Protein AF-A0A9E2Z7L1-F1 (afdb_monomer)

Nearest PDB structures (foldseek):
  2ngr-assembly1_A  TM=3.162E-01  e=4.960E+00  Homo sapiens

Foldseek 3Di:
DEAEPQDPVVLVVQLQDFPRDNLVVLVVSVCLVPPDPPDYHYDDDPVCVVPVDPPRDDPVCSSVVPDPDDQHFAPDADELLCLQPPWDPVLLVVLLVLKDKDWPDPLPFDFLDWPQDDPPDGCLQLVLQLLLLLAAPPDDLLVLLVPQPDPLSVVCNVVDDSDSSQSSLSSSCSVVVPCCSNPPDPDDTDPVSNVLSNVLCVVPDHNHFAAFAKFKFWFWFADPPDIHIYMYIYTFGGDDPLETEHEHQDPDDDSSQLSSRAVRCLRVVGAWYWYAHSRSRTIMIMGRPDSQVSVQSSSCTSSVNSGRGTDGDPDPPPDPDDPDVPPVVPDDDDDD

Sequence (336 aa):
SVVFDYDEAMWDIRSGFPDADTTVLRNIFLVAASRGKHEVVFVKSEHARKQPKSIGFIPVQRFTQLLADQRPVYEKPFLASDCFDFKYAENIQACVDLLDRRRLDDGAGEEIKIDRADGLIDLSPVVGHYQEAVFFDAYNPALEVLLNPKQIAKQLRSKLDDDPWRNSLLLTAVDTDQMRYAEQVTRRVSDEVRDELTQRLATQLPRDCAAQVQMSLSGVAVAAQGATPINFVGVADAVHDGQVFELKFVTELDHPMFLQLALYLVMGGHKNGVLWNTRTDERWAVQVPDPERFMHAVILCVTKQRYRAFQRAPHQEQPGRPRGIFSGLFSRSPQD

pLDDT: mean 85.37, std 16.79, range [27.94, 98.81]

Structure (mmCIF, N/CA/C/O backbone):
data_AF-A0A9E2Z7L1-F1
#
_entry.id   AF-A0A9E2Z7L1-F1
#
loop_
_atom_site.group_PDB
_atom_site.id
_atom_site.type_symbol
_atom_site.label_atom_id
_atom_site.label_alt_id
_atom_site.label_comp_id
_atom_site.label_asym_id
_atom_site.label_entity_id
_atom_site.label_seq_id
_atom_site.pdbx_PDB_ins_code
_atom_site.Cartn_x
_atom_site.Cartn_y
_atom_site.Cartn_z
_atom_site.occupancy
_atom_site.B_iso_or_equiv
_atom_site.auth_seq_id
_atom_site.auth_comp_id
_atom_site.auth_asym_id
_atom_site.auth_atom_id
_atom_site.pdbx_PDB_model_num
ATOM 1 N N . SER A 1 1 ? -0.433 -8.829 -34.377 1.00 76.88 1 SER A N 1
ATOM 2 C CA . SER A 1 1 ? -0.191 -8.386 -32.985 1.00 76.88 1 SER A CA 1
ATOM 3 C C . SER A 1 1 ? 0.116 -6.905 -32.981 1.00 76.88 1 SER A C 1
ATOM 5 O O . SER A 1 1 ? 0.737 -6.457 -33.935 1.00 76.88 1 SER A O 1
ATOM 7 N N . VAL A 1 2 ? -0.314 -6.152 -31.968 1.00 80.00 2 VAL A N 1
ATOM 8 C CA . VAL A 1 2 ? -0.024 -4.712 -31.855 1.00 80.00 2 VAL A CA 1
ATOM 9 C C . VAL A 1 2 ? 0.872 -4.498 -30.641 1.00 80.00 2 VAL A C 1
ATOM 11 O O . VAL A 1 2 ? 0.548 -4.981 -29.559 1.00 80.00 2 VAL A O 1
ATOM 14 N N . VAL A 1 3 ? 2.009 -3.832 -30.830 1.00 78.44 3 VAL A N 1
ATOM 15 C CA . VAL A 1 3 ? 2.998 -3.558 -29.781 1.00 78.44 3 VAL A CA 1
ATOM 16 C C . VAL A 1 3 ? 3.124 -2.048 -29.632 1.00 78.44 3 VAL A C 1
ATOM 18 O O . VAL A 1 3 ? 3.397 -1.346 -30.605 1.00 78.44 3 VAL A O 1
ATOM 21 N N . PHE A 1 4 ? 2.909 -1.559 -28.417 1.00 79.94 4 PHE A N 1
ATOM 22 C CA . PHE A 1 4 ? 3.062 -0.152 -28.053 1.00 79.94 4 PHE A CA 1
ATOM 23 C C . PHE A 1 4 ? 4.415 0.067 -27.372 1.00 79.94 4 PHE A C 1
ATOM 25 O O . PHE A 1 4 ? 4.984 -0.870 -26.812 1.00 79.94 4 PHE A O 1
ATOM 32 N N . ASP A 1 5 ? 4.921 1.300 -27.442 1.00 76.81 5 ASP A N 1
ATOM 33 C CA . ASP A 1 5 ? 6.118 1.770 -26.728 1.00 76.81 5 ASP A CA 1
ATOM 34 C C . ASP A 1 5 ? 7.384 0.914 -26.921 1.00 76.81 5 ASP A C 1
ATOM 36 O O . ASP A 1 5 ? 8.225 0.781 -26.031 1.00 76.81 5 ASP A O 1
ATOM 40 N N . TYR A 1 6 ? 7.535 0.325 -28.107 1.00 80.00 6 TYR A N 1
ATOM 41 C CA . TYR A 1 6 ? 8.730 -0.425 -28.484 1.00 80.00 6 TYR A CA 1
ATOM 42 C C . TYR A 1 6 ? 9.800 0.521 -29.049 1.00 80.00 6 TYR A C 1
ATOM 44 O O . TYR A 1 6 ? 9.938 0.677 -30.264 1.00 80.00 6 TYR A O 1
ATOM 52 N N . ASP A 1 7 ? 10.537 1.194 -28.166 1.00 78.19 7 ASP A N 1
ATOM 53 C CA . ASP A 1 7 ? 11.609 2.122 -28.534 1.00 78.19 7 ASP A CA 1
ATOM 54 C C . ASP A 1 7 ? 12.762 2.157 -27.511 1.00 78.19 7 ASP A C 1
ATOM 56 O O . ASP A 1 7 ? 12.683 1.578 -26.424 1.00 78.19 7 ASP A O 1
ATOM 60 N N . GLU A 1 8 ? 13.867 2.819 -27.882 1.00 78.94 8 GLU A N 1
ATOM 61 C CA . GLU A 1 8 ? 15.055 2.947 -27.024 1.00 78.94 8 GLU A CA 1
ATOM 62 C C . GLU A 1 8 ? 14.770 3.701 -25.720 1.00 78.94 8 GLU A C 1
ATOM 64 O O . GLU A 1 8 ? 15.345 3.359 -24.691 1.00 78.94 8 GLU A O 1
ATOM 69 N N . ALA A 1 9 ? 13.872 4.691 -25.733 1.00 78.75 9 ALA A N 1
ATOM 70 C CA . ALA A 1 9 ? 13.572 5.474 -24.539 1.00 78.75 9 ALA A CA 1
ATOM 71 C C . ALA A 1 9 ? 12.864 4.612 -23.487 1.00 78.75 9 ALA A C 1
ATOM 73 O O . ALA A 1 9 ? 13.234 4.640 -22.314 1.00 78.75 9 ALA A O 1
ATOM 74 N N . MET A 1 10 ? 11.892 3.795 -23.902 1.00 80.38 10 MET A N 1
ATOM 75 C CA . MET A 1 10 ? 11.215 2.851 -23.014 1.00 80.38 10 MET A CA 1
ATOM 76 C C . MET A 1 10 ? 12.180 1.782 -22.480 1.00 80.38 10 MET A C 1
ATOM 78 O O . MET A 1 10 ? 12.114 1.437 -21.298 1.00 80.38 10 MET A O 1
ATOM 82 N N . TRP A 1 11 ? 13.102 1.280 -23.313 1.00 82.81 11 TRP A N 1
ATOM 83 C CA . TRP A 1 11 ? 14.162 0.372 -22.860 1.00 82.81 11 TRP A CA 1
ATOM 84 C C . TRP A 1 11 ? 15.055 1.020 -21.796 1.00 82.81 11 TRP A C 1
ATOM 86 O O . TRP A 1 11 ? 15.257 0.437 -20.730 1.00 82.81 11 TRP A O 1
ATOM 96 N N . ASP A 1 12 ? 15.567 2.223 -22.055 1.00 81.38 12 ASP A N 1
ATOM 97 C CA . ASP A 1 12 ? 16.481 2.926 -21.151 1.00 81.38 12 ASP A CA 1
ATOM 98 C C . ASP A 1 12 ? 15.802 3.240 -19.808 1.00 81.38 12 ASP A C 1
ATOM 100 O O . ASP A 1 12 ? 16.376 2.986 -18.750 1.00 81.38 12 ASP A O 1
ATOM 104 N N . ILE A 1 13 ? 14.539 3.682 -19.831 1.00 81.12 13 ILE A N 1
ATOM 105 C CA . ILE A 1 13 ? 13.751 3.913 -18.612 1.00 81.12 13 ILE A CA 1
ATOM 106 C C . ILE A 1 13 ? 13.605 2.620 -17.804 1.00 81.12 13 ILE A C 1
ATOM 108 O O . ILE A 1 13 ? 13.860 2.615 -16.600 1.00 81.12 13 ILE A O 1
ATOM 112 N N . ARG A 1 14 ? 13.192 1.518 -18.447 1.00 81.31 14 ARG A N 1
ATOM 113 C CA . ARG A 1 14 ? 12.908 0.263 -17.736 1.00 81.31 14 ARG A CA 1
ATOM 114 C C . ARG A 1 14 ? 14.163 -0.441 -17.242 1.00 81.31 14 ARG A C 1
ATOM 116 O O . ARG A 1 14 ? 14.154 -0.982 -16.142 1.00 81.31 14 ARG A O 1
ATOM 123 N N . SER A 1 15 ? 15.222 -0.438 -18.044 1.00 81.81 15 SER A N 1
ATOM 124 C CA . SER A 1 15 ? 16.507 -1.049 -17.689 1.00 81.81 15 SER A CA 1
ATOM 125 C C . SER A 1 15 ? 17.243 -0.274 -16.595 1.00 81.81 15 SER A C 1
ATOM 127 O O . SER A 1 15 ? 18.044 -0.864 -15.878 1.00 81.81 15 SER A O 1
ATOM 129 N N . GLY A 1 16 ? 16.944 1.020 -16.437 1.00 79.06 16 GLY A N 1
ATOM 130 C CA . GLY A 1 16 ? 17.486 1.864 -15.375 1.00 79.06 16 GLY A CA 1
ATOM 131 C C . GLY A 1 16 ? 16.752 1.776 -14.033 1.00 79.06 16 GLY A C 1
ATOM 132 O O . GLY A 1 16 ? 17.207 2.393 -13.069 1.00 79.06 16 GLY A O 1
ATOM 133 N N . PHE A 1 17 ? 15.627 1.056 -13.930 1.00 80.31 17 PHE A N 1
ATOM 134 C CA . PHE A 1 17 ? 14.966 0.889 -12.636 1.00 80.31 17 PHE A CA 1
ATOM 135 C C . PHE A 1 17 ? 15.786 -0.016 -11.703 1.00 80.31 17 PHE A C 1
ATOM 137 O O . PHE A 1 17 ? 16.260 -1.070 -12.136 1.00 80.31 17 PHE A O 1
ATOM 144 N N . PRO A 1 18 ? 15.903 0.339 -10.408 1.00 77.50 18 PRO A N 1
ATOM 145 C CA . PRO A 1 18 ? 16.403 -0.585 -9.398 1.00 77.50 18 PRO A CA 1
ATOM 146 C C . PRO A 1 18 ? 15.634 -1.913 -9.456 1.00 77.50 18 PRO A C 1
ATOM 148 O O . PRO A 1 18 ? 14.422 -1.918 -9.661 1.00 77.50 18 PRO A O 1
ATOM 151 N N . ASP A 1 19 ? 16.338 -3.037 -9.304 1.00 80.31 19 ASP A N 1
ATOM 152 C CA . ASP A 1 19 ? 15.782 -4.402 -9.342 1.00 80.31 19 ASP A CA 1
ATOM 153 C C . ASP A 1 19 ? 15.167 -4.876 -10.671 1.00 80.31 19 ASP A C 1
ATOM 155 O O . ASP A 1 19 ? 14.538 -5.947 -10.713 1.00 80.31 19 ASP A O 1
ATOM 159 N N . ALA A 1 20 ? 15.358 -4.124 -11.760 1.00 81.31 20 ALA A N 1
ATOM 160 C CA . ALA A 1 20 ? 15.044 -4.596 -13.100 1.00 81.31 20 ALA A CA 1
ATOM 161 C C . ALA A 1 20 ? 16.057 -5.665 -13.534 1.00 81.31 20 ALA A C 1
ATOM 163 O O . ALA A 1 20 ? 17.250 -5.404 -13.677 1.00 81.31 20 ALA A O 1
ATOM 164 N N . ASP A 1 21 ? 15.574 -6.881 -13.788 1.00 82.12 21 ASP A N 1
ATOM 165 C CA . ASP A 1 21 ? 16.386 -7.909 -14.430 1.00 82.12 21 ASP A CA 1
ATOM 166 C C . ASP A 1 21 ? 16.448 -7.614 -15.935 1.00 82.12 21 ASP A C 1
ATOM 168 O O . ASP A 1 21 ? 15.473 -7.793 -16.672 1.00 82.12 21 ASP A O 1
ATOM 172 N N . THR A 1 22 ? 17.604 -7.141 -16.399 1.00 83.38 22 THR A N 1
ATOM 173 C CA . THR A 1 22 ? 17.825 -6.769 -17.802 1.00 83.38 22 THR A CA 1
ATOM 174 C C . THR A 1 22 ? 17.756 -7.967 -18.753 1.00 83.38 22 THR A C 1
ATOM 176 O O . THR A 1 22 ? 17.421 -7.796 -19.927 1.00 83.38 22 THR A O 1
ATOM 179 N N . THR A 1 23 ? 17.984 -9.188 -18.260 1.00 83.12 23 THR A N 1
ATOM 180 C CA . THR A 1 23 ? 17.812 -10.430 -19.025 1.00 83.12 23 THR A CA 1
ATOM 181 C C . THR A 1 23 ? 16.334 -10.754 -19.202 1.00 83.12 23 THR A C 1
ATOM 183 O O . THR A 1 23 ? 15.902 -11.057 -20.319 1.00 83.12 23 THR A O 1
ATOM 186 N N . VAL A 1 24 ? 15.537 -10.647 -18.136 1.00 84.69 24 VAL A N 1
ATOM 187 C CA . VAL A 1 24 ? 14.075 -10.800 -18.214 1.00 84.69 24 VAL A CA 1
ATOM 188 C C . VAL A 1 24 ? 13.479 -9.715 -19.109 1.00 84.69 24 VAL A C 1
ATOM 190 O O . VAL A 1 24 ? 12.707 -10.031 -20.015 1.00 84.69 24 VAL A O 1
ATOM 193 N N . LEU A 1 25 ? 13.889 -8.455 -18.929 1.00 85.44 25 LEU A N 1
ATOM 194 C CA . LEU A 1 25 ? 13.448 -7.329 -19.751 1.00 85.44 25 LEU A CA 1
ATOM 195 C C . LEU A 1 25 ? 13.770 -7.558 -21.234 1.00 85.44 25 LEU A C 1
ATOM 197 O O . LEU A 1 25 ? 12.881 -7.437 -22.077 1.00 85.44 25 LEU A O 1
ATOM 201 N N . ARG A 1 26 ? 15.004 -7.973 -21.559 1.00 85.75 26 ARG A N 1
ATOM 202 C CA . ARG A 1 26 ? 15.395 -8.375 -22.921 1.00 85.75 26 ARG A CA 1
ATOM 203 C C . ARG A 1 26 ? 14.459 -9.441 -23.471 1.00 85.75 26 ARG A C 1
ATOM 205 O O . ARG A 1 26 ? 13.961 -9.298 -24.584 1.00 85.75 26 ARG A O 1
ATOM 212 N N . ASN A 1 27 ? 14.229 -10.512 -22.716 1.00 85.75 27 ASN A N 1
ATOM 213 C CA . ASN A 1 27 ? 13.411 -11.626 -23.182 1.00 85.75 27 ASN A CA 1
ATOM 214 C C . ASN A 1 27 ? 11.963 -11.180 -23.447 1.00 85.75 27 ASN A C 1
ATOM 216 O O . ASN A 1 27 ? 11.395 -11.572 -24.462 1.00 85.75 27 ASN A O 1
ATOM 220 N N . ILE A 1 28 ? 11.389 -10.310 -22.608 1.00 84.44 28 ILE A N 1
ATOM 221 C CA . ILE A 1 28 ? 10.055 -9.725 -22.831 1.00 84.44 28 ILE A CA 1
ATOM 222 C C . ILE A 1 28 ? 10.018 -8.930 -24.144 1.00 84.44 28 ILE A C 1
ATOM 224 O O . ILE A 1 28 ? 9.112 -9.137 -24.951 1.00 84.44 28 ILE A O 1
ATOM 228 N N . PHE A 1 29 ? 11.011 -8.070 -24.392 1.00 82.25 29 PHE A N 1
ATOM 229 C CA . PHE A 1 29 ? 11.090 -7.274 -25.623 1.00 82.25 29 PHE A CA 1
ATOM 230 C C . PHE A 1 29 ? 11.244 -8.159 -26.872 1.00 82.25 29 PHE A C 1
ATOM 232 O O . PHE A 1 29 ? 10.500 -7.998 -27.840 1.00 82.25 29 PHE A O 1
ATOM 239 N N . LEU A 1 30 ? 12.138 -9.153 -26.839 1.00 80.62 30 LEU A N 1
ATOM 240 C CA . LEU A 1 30 ? 12.334 -10.090 -27.954 1.00 80.62 30 LEU A CA 1
ATOM 241 C C . LEU A 1 30 ? 11.087 -10.949 -28.223 1.00 80.62 30 LEU A C 1
ATOM 243 O O . LEU A 1 30 ? 10.748 -11.235 -29.375 1.00 80.62 30 LEU A O 1
ATOM 247 N N . VAL A 1 31 ? 10.367 -11.345 -27.172 1.00 83.31 31 VAL A N 1
ATOM 248 C CA . VAL A 1 31 ? 9.100 -12.074 -27.299 1.00 83.31 31 VAL A CA 1
ATOM 249 C C . VAL A 1 31 ? 8.009 -11.180 -27.893 1.00 83.31 31 VAL A C 1
ATOM 251 O O . VAL A 1 31 ? 7.296 -11.618 -28.795 1.00 83.31 31 VAL A O 1
ATOM 254 N N . ALA A 1 32 ? 7.888 -9.926 -27.453 1.00 78.69 32 ALA A N 1
ATOM 255 C CA . ALA A 1 32 ? 6.934 -8.976 -28.028 1.00 78.69 32 ALA A CA 1
ATOM 256 C C . ALA A 1 32 ? 7.168 -8.779 -29.537 1.00 78.69 32 ALA A C 1
ATOM 258 O O . ALA A 1 32 ? 6.210 -8.801 -30.312 1.00 78.69 32 ALA A O 1
ATOM 259 N N . ALA A 1 33 ? 8.433 -8.689 -29.959 1.00 74.25 33 ALA A N 1
ATOM 260 C CA . ALA A 1 33 ? 8.812 -8.557 -31.365 1.00 74.25 33 ALA A CA 1
ATOM 261 C C . ALA A 1 33 ? 8.549 -9.823 -32.209 1.00 74.25 33 ALA A C 1
ATOM 263 O O . ALA A 1 33 ? 8.312 -9.717 -33.409 1.00 74.25 33 ALA A O 1
ATOM 264 N N . SER A 1 34 ? 8.562 -11.017 -31.604 1.00 75.38 34 SER A N 1
ATOM 265 C CA . SER A 1 34 ? 8.434 -12.303 -32.318 1.00 75.38 34 SER A CA 1
ATOM 266 C C . SER A 1 34 ? 7.024 -12.912 -32.309 1.00 75.38 34 SER A C 1
ATOM 268 O O . SER A 1 34 ? 6.753 -13.837 -33.070 1.00 75.38 34 SER A O 1
ATOM 270 N N . ARG A 1 35 ? 6.088 -12.406 -31.491 1.00 71.56 35 ARG A N 1
ATOM 271 C CA . ARG A 1 35 ? 4.734 -12.985 -31.319 1.00 71.56 35 ARG A CA 1
ATOM 272 C C . ARG A 1 35 ? 3.727 -12.700 -32.447 1.00 71.56 35 ARG A C 1
ATOM 274 O O . ARG A 1 35 ? 2.557 -13.067 -32.321 1.00 71.56 35 ARG A O 1
ATOM 281 N N . GLY A 1 36 ? 4.111 -12.046 -33.541 1.00 66.31 36 GLY A N 1
ATOM 282 C CA . GLY A 1 36 ? 3.235 -11.907 -34.711 1.00 66.31 36 GLY A CA 1
ATOM 283 C C . GLY A 1 36 ? 3.339 -13.109 -35.636 1.00 66.31 36 GLY A C 1
ATOM 284 O O . GLY A 1 36 ? 4.394 -13.345 -36.205 1.00 66.31 36 GLY A O 1
ATOM 285 N N . LYS A 1 37 ? 2.240 -13.849 -35.823 1.00 68.19 37 LYS A N 1
ATOM 286 C CA . LYS A 1 37 ? 2.209 -15.001 -36.746 1.00 68.19 37 LYS A CA 1
ATOM 287 C C . LYS A 1 37 ? 2.259 -14.601 -38.228 1.00 68.19 37 LYS A C 1
ATOM 289 O O . LYS A 1 37 ? 2.784 -15.355 -39.035 1.00 68.19 37 LYS A O 1
ATOM 294 N N . HIS A 1 38 ? 1.712 -13.434 -38.571 1.00 76.38 38 HIS A N 1
ATOM 295 C CA . HIS A 1 38 ? 1.651 -12.925 -39.949 1.00 76.38 38 HIS A CA 1
ATOM 296 C C . HIS A 1 38 ? 2.064 -11.454 -40.035 1.00 76.38 38 HIS A C 1
ATOM 298 O O . HIS A 1 38 ? 2.798 -11.079 -40.939 1.00 76.38 38 HIS A O 1
ATOM 304 N N . GLU A 1 39 ? 1.642 -10.637 -39.064 1.00 80.44 39 GLU A N 1
ATOM 305 C CA . GLU A 1 39 ? 1.966 -9.212 -39.007 1.00 80.44 39 GLU A CA 1
ATOM 306 C C . GLU A 1 39 ? 2.111 -8.734 -37.549 1.00 80.44 39 GLU A C 1
ATOM 308 O O . GLU A 1 39 ? 1.334 -9.118 -36.655 1.00 80.44 39 GLU A O 1
ATOM 313 N N . VAL A 1 40 ? 3.119 -7.891 -37.309 1.00 77.81 40 VAL A N 1
ATOM 314 C CA . VAL A 1 40 ? 3.300 -7.125 -36.069 1.00 77.81 40 VAL A CA 1
ATOM 315 C C . VAL A 1 40 ? 3.217 -5.644 -36.410 1.00 77.81 40 VAL A C 1
ATOM 317 O O . VAL A 1 40 ? 3.997 -5.149 -37.216 1.00 77.81 40 VAL A O 1
ATOM 320 N N . VAL A 1 41 ? 2.292 -4.937 -35.768 1.00 80.50 41 VAL A N 1
ATOM 321 C CA . VAL A 1 41 ? 2.148 -3.487 -35.884 1.00 80.50 41 VAL A CA 1
ATOM 322 C C . VAL A 1 41 ? 2.819 -2.846 -34.676 1.00 80.50 41 VAL A C 1
ATOM 324 O O . VAL A 1 41 ? 2.353 -3.013 -33.549 1.00 80.50 41 VAL A O 1
ATOM 327 N N . PHE A 1 42 ? 3.904 -2.109 -34.907 1.00 80.31 42 PHE A N 1
ATOM 328 C CA . PHE A 1 42 ? 4.548 -1.289 -33.881 1.00 80.31 42 PHE A CA 1
ATOM 329 C C . PHE A 1 42 ? 3.934 0.109 -33.890 1.00 80.31 42 PHE A C 1
ATOM 331 O O . PHE A 1 42 ? 4.097 0.873 -34.846 1.00 80.31 42 PHE A O 1
ATOM 338 N N . VAL A 1 43 ? 3.202 0.441 -32.831 1.00 79.69 43 VAL A N 1
ATOM 339 C CA . VAL A 1 43 ? 2.582 1.757 -32.676 1.00 79.69 43 VAL A CA 1
ATOM 340 C C . VAL A 1 43 ? 3.643 2.743 -32.210 1.00 79.69 43 VAL A C 1
ATOM 342 O O . VAL A 1 43 ? 4.322 2.516 -31.210 1.00 79.69 43 VAL A O 1
ATOM 345 N N . LYS A 1 44 ? 3.796 3.850 -32.945 1.00 72.44 44 LYS A N 1
ATOM 346 C CA . LYS A 1 44 ? 4.756 4.903 -32.594 1.00 72.44 44 LYS A CA 1
ATOM 347 C C . LYS A 1 44 ? 4.372 5.539 -31.261 1.00 72.44 44 LYS A C 1
ATOM 349 O O . LYS A 1 44 ? 3.269 6.072 -31.139 1.00 72.44 44 LYS A O 1
ATOM 354 N N . SER A 1 45 ? 5.308 5.552 -30.321 1.00 68.75 45 SER A N 1
ATOM 355 C CA . SER A 1 45 ? 5.155 6.286 -29.070 1.00 68.75 45 SER A CA 1
ATOM 356 C C . SER A 1 45 ? 5.215 7.802 -29.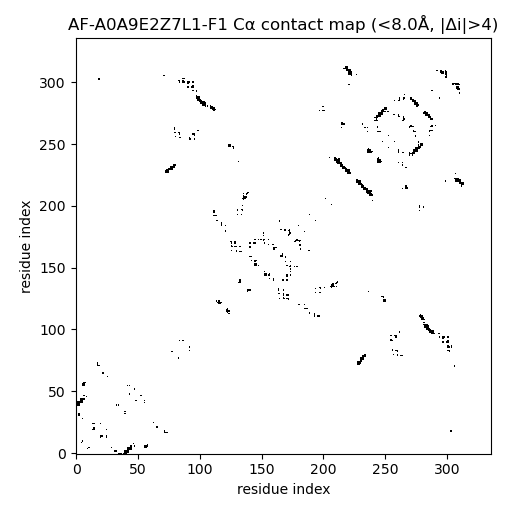301 1.00 68.75 45 SER A C 1
ATOM 358 O O . SER A 1 45 ? 5.759 8.303 -30.293 1.00 68.75 45 SER A O 1
ATOM 360 N N . GLU A 1 46 ? 4.702 8.558 -28.333 1.00 68.12 46 GLU A N 1
ATOM 361 C CA . GLU A 1 46 ? 4.881 10.013 -28.244 1.00 68.12 46 GLU A CA 1
ATOM 362 C C . GLU A 1 46 ? 6.372 10.413 -28.207 1.00 68.12 46 GLU A C 1
ATOM 364 O O . GLU A 1 46 ? 6.748 11.470 -28.715 1.00 68.12 46 GLU A O 1
ATOM 369 N N . HIS A 1 47 ? 7.245 9.558 -27.660 1.00 63.03 47 HIS A N 1
ATOM 370 C CA . HIS A 1 47 ? 8.695 9.784 -27.633 1.00 63.03 47 HIS A CA 1
ATOM 371 C C . HIS A 1 47 ? 9.338 9.602 -29.013 1.00 63.03 47 HIS A C 1
ATOM 373 O O . HIS A 1 47 ? 10.148 10.438 -29.423 1.00 63.03 47 HIS A O 1
ATOM 379 N N . ALA A 1 48 ? 8.914 8.591 -29.777 1.00 60.00 48 ALA A N 1
ATOM 380 C CA . ALA A 1 48 ? 9.356 8.378 -31.155 1.00 60.00 48 ALA A CA 1
ATOM 381 C C . ALA A 1 48 ? 8.962 9.540 -32.090 1.00 60.00 48 ALA A C 1
ATOM 383 O O . ALA A 1 48 ? 9.640 9.793 -33.085 1.00 60.00 48 ALA A O 1
ATOM 384 N N . ARG A 1 49 ? 7.895 10.289 -31.765 1.00 61.78 49 ARG A N 1
ATOM 385 C CA . ARG A 1 49 ? 7.524 11.523 -32.487 1.00 61.78 49 ARG A CA 1
ATOM 386 C C . ARG A 1 49 ? 8.523 12.663 -32.260 1.00 61.78 49 ARG A C 1
ATOM 388 O O . ARG A 1 49 ? 8.716 13.475 -33.159 1.00 61.78 49 ARG A O 1
ATOM 395 N N . LYS A 1 50 ? 9.153 12.727 -31.080 1.00 61.03 50 LYS A N 1
ATOM 396 C CA . LYS A 1 50 ? 10.095 13.793 -30.686 1.00 61.03 50 LYS A CA 1
ATOM 397 C C . LYS A 1 50 ? 11.541 13.505 -31.092 1.00 61.03 50 LYS A C 1
ATOM 399 O O . LYS A 1 50 ? 12.303 14.443 -31.302 1.00 61.03 50 LYS A O 1
ATOM 404 N N . GLN A 1 51 ? 11.923 12.234 -31.208 1.00 58.47 51 GLN A N 1
ATOM 405 C CA . GLN A 1 51 ? 13.250 11.819 -31.667 1.00 58.47 51 GLN A CA 1
ATOM 406 C C . GLN A 1 51 ? 13.121 10.809 -32.815 1.00 58.47 51 GLN A C 1
ATOM 408 O O . GLN A 1 51 ? 13.065 9.606 -32.562 1.00 58.47 51 GLN A O 1
ATOM 413 N N . PRO A 1 52 ? 13.102 11.264 -34.082 1.00 55.41 52 PRO A N 1
ATOM 414 C CA . PRO A 1 52 ? 12.898 10.413 -35.254 1.00 55.41 52 PRO A CA 1
ATOM 415 C C . PRO A 1 52 ? 14.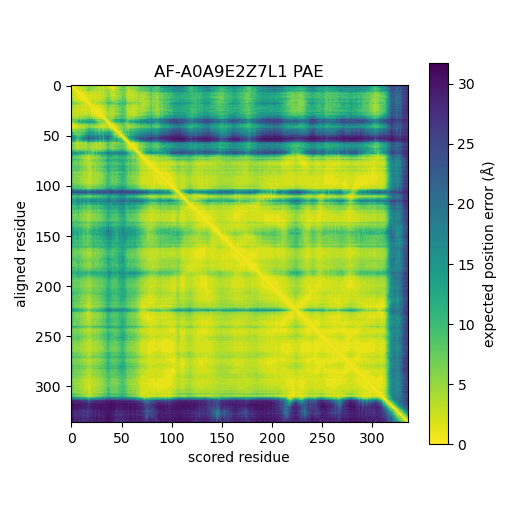161 9.619 -35.636 1.00 55.41 52 PRO A C 1
ATOM 417 O O . PRO A 1 52 ? 14.487 9.489 -36.817 1.00 55.41 52 PRO A O 1
ATOM 420 N N . LYS A 1 53 ? 14.903 9.085 -34.655 1.00 58.06 53 LYS A N 1
ATOM 421 C CA . LYS A 1 53 ? 15.881 8.030 -34.951 1.00 58.06 53 LYS A CA 1
ATOM 422 C C . LYS A 1 53 ? 15.133 6.832 -35.551 1.00 58.06 53 LYS A C 1
ATOM 424 O O . LYS A 1 53 ? 13.927 6.687 -35.352 1.00 58.06 53 LYS A O 1
ATOM 429 N N . SER A 1 54 ? 15.849 6.051 -36.362 1.00 53.22 54 SER A N 1
ATOM 430 C CA . SER A 1 54 ? 15.343 4.966 -37.217 1.00 53.22 54 SER A CA 1
ATOM 431 C C . SER A 1 54 ? 14.119 4.240 -36.651 1.00 53.22 54 SER A C 1
ATOM 433 O O . SER A 1 54 ? 14.126 3.821 -35.498 1.00 53.22 54 SER A O 1
ATOM 435 N N . ILE A 1 55 ? 13.097 4.071 -37.496 1.00 51.44 55 ILE A N 1
ATOM 436 C CA . ILE A 1 55 ? 11.848 3.352 -37.207 1.00 51.44 55 ILE A CA 1
ATOM 437 C C . ILE A 1 55 ? 12.113 2.099 -36.354 1.00 51.44 55 ILE A C 1
ATOM 439 O O . ILE A 1 55 ? 12.729 1.155 -36.830 1.00 51.44 55 ILE A O 1
ATOM 443 N N . GLY A 1 56 ? 11.615 2.103 -35.114 1.00 59.06 56 GLY A N 1
ATOM 444 C CA . GLY A 1 56 ? 11.128 0.926 -34.382 1.00 59.06 56 GLY A CA 1
ATOM 445 C C . GLY A 1 56 ? 12.096 -0.210 -34.040 1.00 59.06 56 GLY A C 1
ATOM 446 O O . GLY A 1 56 ? 11.621 -1.243 -33.576 1.00 59.06 56 GLY A O 1
ATOM 447 N N . PHE A 1 57 ? 13.411 -0.071 -34.229 1.00 65.56 57 PHE A N 1
ATOM 448 C CA . PHE A 1 57 ? 14.357 -1.140 -33.890 1.00 65.56 57 PHE A CA 1
ATOM 449 C C . PHE A 1 57 ? 15.371 -0.697 -32.841 1.00 65.56 57 PHE A C 1
ATOM 451 O O . PHE A 1 57 ? 16.207 0.168 -33.082 1.00 65.56 57 PHE A O 1
ATOM 458 N N . ILE A 1 58 ? 15.317 -1.357 -31.684 1.00 73.62 58 ILE A N 1
ATOM 459 C CA . ILE A 1 58 ? 16.384 -1.325 -30.684 1.00 73.62 58 ILE A CA 1
ATOM 460 C C . ILE A 1 58 ? 17.596 -2.066 -31.282 1.00 73.62 58 ILE A C 1
ATOM 462 O O . ILE A 1 58 ? 17.436 -3.218 -31.704 1.00 73.62 58 ILE A O 1
ATOM 466 N N . PRO A 1 59 ? 18.798 -1.457 -31.337 1.00 77.62 59 PRO A N 1
ATOM 467 C CA . PRO A 1 59 ? 19.989 -2.122 -31.863 1.00 77.62 59 PRO A CA 1
ATOM 468 C C . PRO A 1 59 ? 20.279 -3.434 -31.128 1.00 77.62 59 PRO A C 1
ATOM 470 O O . PRO A 1 59 ? 20.242 -3.476 -29.899 1.00 77.62 59 PRO A O 1
ATOM 473 N N . VAL A 1 60 ? 20.637 -4.498 -31.858 1.00 76.69 60 VAL A N 1
ATOM 474 C CA . VAL A 1 60 ? 20.933 -5.828 -31.279 1.00 76.69 60 VAL A CA 1
ATOM 475 C C . VAL A 1 60 ? 21.996 -5.751 -30.180 1.00 76.69 60 VAL A C 1
ATOM 477 O O . VAL A 1 60 ? 21.924 -6.482 -29.194 1.00 76.69 60 VAL A O 1
ATOM 480 N N . GLN A 1 61 ? 22.941 -4.817 -30.306 1.00 78.69 61 GLN A N 1
ATOM 481 C CA . GLN A 1 61 ? 23.984 -4.552 -29.319 1.00 78.69 61 GLN A CA 1
ATOM 482 C C . GLN A 1 61 ? 23.411 -4.216 -27.936 1.00 78.69 61 GLN A C 1
ATOM 484 O O . GLN A 1 61 ? 23.991 -4.630 -26.941 1.00 78.69 61 GLN A O 1
ATOM 489 N N . ARG A 1 62 ? 22.245 -3.560 -27.840 1.00 78.19 62 ARG A N 1
ATOM 490 C CA . ARG A 1 62 ? 21.575 -3.293 -26.552 1.00 78.19 62 ARG A CA 1
ATOM 491 C C . ARG A 1 62 ? 21.145 -4.576 -25.836 1.00 78.19 62 ARG A C 1
ATOM 493 O O . ARG A 1 62 ? 21.078 -4.593 -24.615 1.00 78.19 62 ARG A O 1
ATOM 500 N N . PHE A 1 63 ? 20.881 -5.649 -26.581 1.00 76.94 63 PHE A N 1
ATOM 501 C CA . PHE A 1 63 ? 20.480 -6.946 -26.032 1.00 76.94 63 PHE A CA 1
ATOM 502 C C . PHE A 1 63 ? 21.663 -7.892 -25.778 1.00 76.94 63 PHE A C 1
ATOM 504 O O . PHE A 1 63 ? 21.536 -8.822 -24.976 1.00 76.94 63 PHE A O 1
ATOM 511 N N . THR A 1 64 ? 22.793 -7.686 -26.467 1.00 77.31 64 THR A N 1
ATOM 512 C CA . THR A 1 64 ? 23.999 -8.525 -26.348 1.00 77.31 64 THR A CA 1
ATOM 513 C C . THR A 1 64 ? 25.077 -7.921 -25.449 1.00 77.31 64 THR A C 1
ATOM 515 O O . THR A 1 64 ? 25.872 -8.669 -24.889 1.00 77.31 64 THR A O 1
ATOM 518 N N . GLN A 1 65 ? 25.083 -6.601 -25.258 1.00 78.00 65 GLN A N 1
ATOM 519 C CA . GLN A 1 65 ? 25.997 -5.864 -24.378 1.00 78.00 65 GLN A CA 1
ATOM 520 C C . GLN A 1 65 ? 25.280 -5.422 -23.099 1.00 78.00 65 GLN A C 1
ATOM 522 O O . GLN A 1 65 ? 25.335 -4.256 -22.708 1.00 78.00 65 GLN A O 1
ATOM 527 N N . LEU A 1 66 ? 24.563 -6.349 -22.458 1.00 72.94 66 LEU A N 1
ATOM 528 C CA . LEU A 1 66 ? 23.986 -6.073 -21.146 1.00 72.94 66 LEU A CA 1
ATOM 529 C C . LEU A 1 66 ? 25.132 -5.767 -20.178 1.00 72.94 66 LEU A C 1
ATOM 531 O O . LEU A 1 66 ? 26.102 -6.526 -20.098 1.00 72.94 66 LEU A O 1
ATOM 535 N N . LEU A 1 67 ? 25.037 -4.635 -19.481 1.00 65.88 67 LEU A N 1
ATOM 536 C CA . LEU A 1 67 ? 26.003 -4.290 -18.446 1.00 65.88 67 LEU A CA 1
ATOM 537 C C . LEU A 1 67 ? 26.036 -5.412 -17.405 1.00 65.88 67 LEU A C 1
ATOM 539 O O . LEU A 1 67 ? 25.007 -6.020 -17.100 1.00 65.88 67 LEU A O 1
ATOM 543 N N . ALA A 1 68 ? 27.231 -5.680 -16.871 1.00 63.88 68 ALA A N 1
ATOM 544 C CA . ALA A 1 68 ? 27.372 -6.558 -15.721 1.00 63.88 68 ALA A CA 1
ATOM 545 C C . ALA A 1 68 ? 26.442 -6.080 -14.603 1.00 63.88 68 ALA A C 1
ATOM 547 O O . ALA A 1 68 ? 26.161 -4.887 -14.493 1.00 63.88 68 ALA A O 1
ATOM 548 N N . ASP A 1 69 ? 25.982 -7.026 -13.795 1.00 68.31 69 ASP A N 1
ATOM 549 C CA . ASP A 1 69 ? 25.012 -6.813 -12.734 1.00 68.31 69 ASP A CA 1
ATOM 550 C C . ASP A 1 69 ? 25.557 -5.867 -11.645 1.00 68.31 69 ASP A C 1
ATOM 552 O O . ASP A 1 69 ? 26.131 -6.284 -10.636 1.00 68.31 69 ASP A O 1
ATOM 556 N N . GLN A 1 70 ? 25.458 -4.564 -11.905 1.00 75.00 70 GLN A N 1
ATOM 557 C CA . GLN A 1 70 ? 25.856 -3.516 -10.981 1.00 75.00 70 GLN A CA 1
ATOM 558 C C . GLN A 1 70 ? 24.829 -3.440 -9.862 1.00 75.00 70 GLN A C 1
ATOM 560 O O . GLN A 1 70 ? 23.621 -3.535 -10.083 1.00 75.00 70 GLN A O 1
ATOM 565 N N . ARG A 1 71 ? 25.309 -3.251 -8.633 1.00 84.12 71 ARG A N 1
ATOM 566 C CA . ARG A 1 71 ? 24.398 -3.110 -7.503 1.00 84.12 71 ARG A CA 1
ATOM 567 C C . ARG A 1 71 ? 23.579 -1.818 -7.667 1.00 84.12 71 ARG A C 1
ATOM 569 O O . ARG A 1 71 ? 24.185 -0.765 -7.866 1.00 84.12 71 ARG A O 1
ATOM 576 N N . PRO A 1 72 ? 22.239 -1.881 -7.573 1.00 86.00 72 PRO A N 1
ATOM 577 C CA . PRO A 1 72 ? 21.389 -0.715 -7.783 1.00 86.00 72 PRO A CA 1
ATOM 578 C C . PRO A 1 72 ? 21.534 0.318 -6.661 1.00 86.00 72 PRO A C 1
ATOM 580 O O . PRO A 1 72 ? 21.806 -0.033 -5.513 1.00 86.00 72 PRO A O 1
ATOM 583 N N . VAL A 1 73 ? 21.289 1.585 -6.998 1.00 88.19 73 VAL A N 1
ATOM 584 C CA . VAL A 1 73 ? 21.192 2.707 -6.052 1.00 88.19 73 VAL A CA 1
ATOM 585 C C . VAL A 1 73 ? 19.719 3.095 -5.901 1.00 88.19 73 VAL A C 1
ATOM 587 O O . VAL A 1 73 ? 19.017 3.243 -6.902 1.00 88.19 73 VAL A O 1
ATOM 590 N N . TYR A 1 74 ? 19.245 3.273 -4.666 1.00 90.12 74 TYR A N 1
ATOM 591 C CA . TYR A 1 74 ? 17.833 3.548 -4.365 1.00 90.12 74 TYR A CA 1
ATOM 592 C C . TYR A 1 74 ? 17.606 5.011 -3.974 1.00 90.12 74 TYR A C 1
ATOM 594 O O . TYR A 1 74 ? 17.355 5.349 -2.823 1.00 90.12 74 TYR A O 1
ATOM 602 N N . GLU A 1 75 ? 17.687 5.910 -4.952 1.00 85.19 75 GLU A N 1
ATOM 603 C CA . GLU A 1 75 ? 17.507 7.350 -4.705 1.00 85.19 75 GLU A CA 1
ATOM 604 C C . GLU A 1 75 ? 16.038 7.748 -4.511 1.00 85.19 75 GLU A C 1
ATOM 606 O O . GLU A 1 75 ? 15.733 8.728 -3.830 1.00 85.19 75 GLU A O 1
ATOM 611 N N . LYS A 1 76 ? 15.114 6.989 -5.111 1.00 86.25 76 LYS A N 1
ATOM 612 C CA . LYS A 1 76 ? 13.678 7.257 -5.014 1.00 86.25 76 LYS A CA 1
ATOM 613 C C . LYS A 1 76 ? 13.101 6.625 -3.745 1.00 86.25 76 LYS A C 1
ATOM 615 O O . LYS A 1 76 ? 13.449 5.483 -3.446 1.00 86.25 76 LYS A O 1
ATOM 620 N N . PRO A 1 77 ? 12.203 7.324 -3.030 1.00 89.25 77 PRO A N 1
ATOM 621 C CA . PRO A 1 77 ? 11.497 6.730 -1.908 1.00 89.25 77 PRO A CA 1
ATOM 622 C C . PRO A 1 77 ? 10.665 5.524 -2.338 1.00 89.25 77 PRO A C 1
ATOM 624 O O . PRO A 1 77 ? 10.015 5.548 -3.384 1.00 89.25 77 PRO A O 1
ATOM 627 N N . PHE A 1 78 ? 10.659 4.500 -1.498 1.00 91.31 78 PHE A N 1
ATOM 628 C CA . PHE A 1 78 ? 9.682 3.432 -1.555 1.00 91.31 78 PHE A CA 1
ATOM 629 C C . PHE A 1 78 ? 8.372 3.907 -0.923 1.00 91.31 78 PHE A C 1
ATOM 631 O O . PHE A 1 78 ? 8.373 4.423 0.197 1.00 91.31 78 PHE A O 1
ATOM 638 N N . LEU A 1 79 ? 7.265 3.715 -1.638 1.00 90.44 79 LEU A N 1
ATOM 639 C CA . LEU A 1 79 ? 5.924 3.884 -1.087 1.00 90.44 79 LEU A CA 1
ATOM 640 C C . LEU A 1 79 ? 5.601 2.661 -0.231 1.00 90.44 79 LEU A C 1
ATOM 642 O O . LEU A 1 79 ? 5.744 1.537 -0.712 1.00 90.44 79 LEU A O 1
ATOM 646 N N . ALA A 1 80 ? 5.201 2.861 1.025 1.00 93.44 80 ALA A N 1
ATOM 647 C CA . ALA A 1 80 ? 4.897 1.767 1.950 1.00 93.44 80 ALA A CA 1
ATOM 648 C C . ALA A 1 80 ? 3.839 0.797 1.390 1.00 93.44 80 ALA A C 1
ATOM 650 O O . ALA A 1 80 ? 3.989 -0.412 1.559 1.00 93.44 80 ALA A O 1
ATOM 651 N N . SER A 1 81 ? 2.846 1.323 0.664 1.00 89.88 81 SER A N 1
ATOM 652 C CA . SER A 1 81 ? 1.799 0.564 -0.036 1.00 89.88 81 SER A CA 1
ATOM 653 C C . SER A 1 81 ? 2.340 -0.402 -1.095 1.00 89.88 81 SER A C 1
ATOM 655 O O . SER A 1 81 ? 1.787 -1.478 -1.273 1.00 89.88 81 SER A O 1
ATOM 657 N N . ASP A 1 82 ? 3.452 -0.052 -1.748 1.00 88.81 82 ASP A N 1
ATOM 658 C CA . ASP A 1 82 ? 3.965 -0.762 -2.929 1.00 88.81 82 ASP A CA 1
ATOM 659 C C . ASP A 1 82 ? 5.245 -1.565 -2.604 1.00 88.81 82 ASP A C 1
ATOM 661 O O . ASP A 1 82 ? 5.775 -2.301 -3.439 1.00 88.81 82 ASP A O 1
ATOM 665 N N . CYS A 1 83 ? 5.802 -1.409 -1.392 1.00 91.62 83 CYS A N 1
ATOM 666 C CA . CYS A 1 83 ? 7.104 -1.966 -0.990 1.00 91.62 83 CYS A CA 1
ATOM 667 C C . CYS A 1 83 ? 7.206 -3.480 -1.190 1.00 91.62 83 CYS A C 1
ATOM 669 O O . CYS A 1 83 ? 8.291 -4.004 -1.467 1.00 91.62 83 CYS A O 1
ATOM 671 N N . PHE A 1 84 ? 6.091 -4.174 -0.997 1.00 95.38 84 PHE A N 1
ATOM 672 C CA . PHE A 1 84 ? 6.022 -5.627 -0.902 1.00 95.38 84 PHE A CA 1
ATOM 673 C C . PHE A 1 84 ? 5.495 -6.284 -2.183 1.00 95.38 84 PHE A C 1
ATOM 675 O O . PHE A 1 84 ? 5.543 -7.510 -2.310 1.00 95.38 84 PHE A O 1
ATOM 682 N N . ASP A 1 85 ? 5.112 -5.482 -3.176 1.00 90.06 85 ASP A N 1
ATOM 683 C CA . ASP A 1 85 ? 4.649 -5.974 -4.464 1.00 90.06 85 ASP A CA 1
ATOM 684 C C . ASP A 1 85 ? 5.795 -6.575 -5.285 1.00 90.06 85 ASP A C 1
ATOM 686 O O . ASP A 1 85 ? 6.918 -6.057 -5.350 1.00 90.06 85 ASP A O 1
ATOM 690 N N . PHE A 1 86 ? 5.497 -7.690 -5.958 1.00 87.88 86 PHE A N 1
ATOM 691 C CA . PHE A 1 86 ? 6.418 -8.383 -6.868 1.00 87.88 86 PHE A CA 1
ATOM 692 C C . PHE A 1 86 ? 7.779 -8.744 -6.231 1.00 87.88 86 PHE A C 1
ATOM 694 O O . PHE A 1 86 ? 8.821 -8.742 -6.905 1.00 87.88 86 PHE A O 1
ATOM 701 N N . LYS A 1 87 ? 7.784 -9.041 -4.923 1.00 93.75 87 LYS A N 1
ATOM 702 C CA . LYS A 1 87 ? 8.958 -9.525 -4.178 1.00 93.75 87 LYS A CA 1
ATOM 703 C C . LYS A 1 87 ? 8.957 -11.049 -4.055 1.00 93.75 87 LYS A C 1
ATOM 705 O O . LYS A 1 87 ? 7.957 -11.713 -4.312 1.00 93.75 87 LYS A O 1
ATOM 710 N N . TYR A 1 88 ? 10.111 -11.609 -3.692 1.00 94.38 88 TYR A N 1
ATOM 711 C CA . TYR A 1 88 ? 10.253 -13.049 -3.481 1.00 94.38 88 TYR A CA 1
ATOM 712 C C . TYR A 1 88 ? 9.394 -13.505 -2.297 1.00 94.38 88 TYR A C 1
ATOM 714 O O . TYR A 1 88 ? 9.448 -12.897 -1.225 1.00 94.38 88 TYR A O 1
ATOM 722 N N . ALA A 1 89 ? 8.612 -14.569 -2.487 1.00 96.62 89 ALA A N 1
ATOM 723 C CA . ALA A 1 89 ? 7.639 -15.037 -1.502 1.00 96.62 89 ALA A CA 1
ATOM 724 C C . ALA A 1 89 ? 8.306 -15.435 -0.176 1.00 96.62 89 ALA A C 1
ATOM 726 O O . ALA A 1 89 ? 7.784 -15.138 0.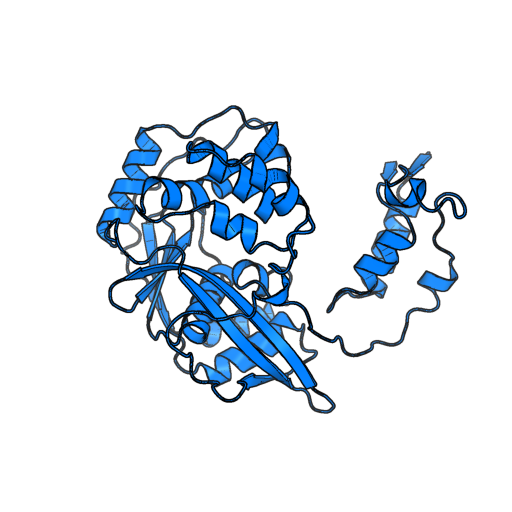894 1.00 96.62 89 ALA A O 1
ATOM 727 N N . GLU A 1 90 ? 9.497 -16.032 -0.236 1.00 97.50 90 GLU A N 1
ATOM 728 C CA . GLU A 1 90 ? 10.294 -16.389 0.935 1.00 97.50 90 GLU A CA 1
ATOM 729 C C . GLU A 1 90 ? 10.750 -15.164 1.738 1.00 97.50 90 GLU A C 1
ATOM 731 O O . GLU A 1 90 ? 10.805 -15.216 2.965 1.00 97.50 90 GLU A O 1
ATOM 736 N N . ASN A 1 91 ? 11.020 -14.039 1.070 1.00 98.06 91 ASN A N 1
ATOM 737 C CA . ASN A 1 91 ? 11.395 -12.802 1.747 1.00 98.06 91 ASN A CA 1
ATOM 738 C C . ASN A 1 91 ? 10.172 -12.139 2.394 1.00 98.06 91 ASN A C 1
ATOM 740 O O . ASN A 1 91 ? 10.280 -11.628 3.505 1.00 98.06 91 ASN A O 1
ATOM 744 N N . ILE A 1 92 ? 9.014 -12.178 1.722 1.00 98.44 92 ILE A N 1
ATOM 745 C CA . ILE A 1 92 ? 7.739 -11.717 2.285 1.00 98.44 92 ILE A CA 1
ATOM 746 C C . ILE A 1 92 ? 7.406 -12.517 3.542 1.00 98.44 92 ILE A C 1
ATOM 748 O O . ILE A 1 92 ? 7.135 -11.931 4.588 1.00 98.44 92 ILE A O 1
ATOM 752 N N . GLN A 1 93 ? 7.501 -13.846 3.467 1.00 98.38 93 GLN A N 1
ATOM 753 C CA . GLN A 1 93 ? 7.258 -14.712 4.615 1.00 98.38 93 GLN A CA 1
ATOM 754 C C . GLN A 1 93 ? 8.227 -14.409 5.763 1.00 98.38 93 GLN A C 1
ATOM 756 O O . GLN A 1 93 ? 7.785 -14.230 6.893 1.00 98.38 93 GLN A O 1
ATOM 761 N N . ALA A 1 94 ? 9.522 -14.248 5.474 1.00 98.56 94 ALA A N 1
ATOM 762 C CA . ALA A 1 94 ? 10.517 -13.914 6.491 1.00 98.56 94 ALA A CA 1
ATOM 763 C C . ALA A 1 94 ? 10.238 -12.577 7.200 1.00 98.56 94 ALA A C 1
ATOM 765 O O . ALA A 1 94 ? 10.559 -12.437 8.379 1.00 98.56 94 ALA A O 1
ATOM 766 N N . CYS A 1 95 ? 9.647 -11.593 6.514 1.00 98.75 95 CYS A N 1
ATOM 767 C CA . CYS A 1 95 ? 9.182 -10.362 7.153 1.00 98.75 95 CYS A CA 1
ATOM 768 C C . CYS A 1 95 ? 7.946 -10.608 8.033 1.00 98.75 95 CYS A C 1
ATOM 770 O O . CYS A 1 95 ? 7.883 -10.086 9.144 1.00 98.75 95 CYS A O 1
ATOM 772 N N . VAL A 1 96 ? 6.977 -11.396 7.554 1.00 98.50 96 VAL A N 1
ATOM 773 C CA . VAL A 1 96 ? 5.734 -11.701 8.286 1.00 98.50 96 VAL A CA 1
ATOM 774 C C . VAL A 1 96 ? 6.014 -12.490 9.563 1.00 98.50 96 VAL A C 1
ATOM 776 O O . VAL A 1 96 ? 5.385 -12.228 10.585 1.00 98.50 96 VAL A O 1
ATOM 779 N N . ASP A 1 97 ? 6.987 -13.399 9.536 1.00 98.62 97 ASP A N 1
ATOM 780 C CA . ASP A 1 97 ? 7.399 -14.207 10.692 1.00 98.62 97 ASP A CA 1
ATOM 781 C C . ASP A 1 97 ? 7.991 -13.366 11.841 1.00 98.62 97 ASP A C 1
ATOM 783 O O . ASP A 1 97 ? 8.162 -13.861 12.955 1.00 98.62 97 ASP A O 1
ATOM 787 N N . LEU A 1 98 ? 8.316 -12.093 11.585 1.00 98.75 98 LEU A N 1
ATOM 788 C CA . LEU A 1 98 ? 8.794 -11.136 12.587 1.00 98.75 98 LEU A CA 1
ATOM 789 C C . LEU A 1 98 ? 7.671 -10.279 13.187 1.00 98.75 98 LEU A C 1
ATOM 791 O O . LEU A 1 98 ? 7.953 -9.420 14.022 1.00 98.75 98 LEU A O 1
ATOM 795 N N . LEU A 1 99 ? 6.423 -10.486 12.764 1.00 98.75 99 LEU A N 1
ATOM 796 C CA . LEU A 1 99 ? 5.261 -9.781 13.289 1.00 98.75 99 LEU A CA 1
ATOM 797 C C . LEU A 1 99 ? 4.596 -10.579 14.410 1.00 98.75 99 LEU A C 1
ATOM 799 O O . LEU A 1 99 ? 4.423 -11.792 14.300 1.00 98.75 99 LEU A O 1
ATOM 803 N N . ASP A 1 100 ? 4.127 -9.874 15.437 1.00 98.69 100 ASP A N 1
ATOM 804 C CA . ASP A 1 100 ? 3.091 -10.407 16.321 1.00 98.69 100 ASP A CA 1
ATOM 805 C C . ASP A 1 100 ? 1.724 -9.996 15.765 1.00 98.69 100 ASP A C 1
ATOM 807 O O . ASP A 1 100 ? 1.472 -8.811 15.521 1.00 98.69 100 ASP A O 1
ATOM 811 N N . ARG A 1 101 ? 0.864 -10.984 15.501 1.00 97.81 101 ARG A N 1
ATOM 812 C CA . ARG A 1 101 ? -0.446 -10.803 14.871 1.00 97.81 101 ARG A CA 1
ATOM 813 C C . ARG A 1 101 ? -1.503 -11.541 15.670 1.00 97.81 101 ARG A C 1
ATOM 815 O O . ARG A 1 101 ? -1.450 -12.764 15.803 1.00 97.81 101 ARG A O 1
ATOM 822 N N . ARG A 1 102 ? -2.514 -10.809 16.129 1.00 97.50 102 ARG A N 1
ATOM 823 C CA . ARG A 1 102 ? -3.638 -11.372 16.880 1.00 97.50 102 ARG A CA 1
ATOM 824 C C . ARG A 1 102 ? -4.957 -10.887 16.305 1.00 97.50 102 ARG A C 1
ATOM 826 O O . ARG A 1 102 ? -5.207 -9.685 16.282 1.00 97.50 102 ARG A O 1
ATOM 833 N N . ARG A 1 103 ? -5.814 -11.823 15.904 1.00 95.69 103 ARG A N 1
ATOM 834 C CA . ARG A 1 103 ? -7.176 -11.513 15.467 1.00 95.69 103 ARG A CA 1
ATOM 835 C C . ARG A 1 103 ? -7.965 -10.877 16.615 1.00 95.69 103 ARG A C 1
ATOM 837 O O . ARG A 1 103 ? -7.823 -11.299 17.765 1.00 95.69 103 ARG A O 1
ATOM 844 N N . LEU A 1 104 ? -8.722 -9.830 16.310 1.00 94.19 104 LEU A N 1
ATOM 845 C CA . LEU A 1 104 ? -9.491 -9.039 17.276 1.00 94.19 104 LEU A CA 1
ATOM 846 C C . LEU A 1 104 ? -10.997 -9.287 17.181 1.00 94.19 104 LEU A C 1
ATOM 848 O O . LEU A 1 104 ? -11.703 -9.035 18.153 1.00 94.19 104 LEU A O 1
ATOM 852 N N . ASP A 1 105 ? -11.475 -9.767 16.036 1.00 85.31 105 ASP A N 1
ATOM 853 C CA . ASP A 1 105 ? -12.859 -10.182 15.823 1.00 85.31 105 ASP A CA 1
ATOM 854 C C . ASP A 1 105 ? -13.059 -11.692 16.050 1.00 85.31 105 ASP A C 1
ATOM 856 O O . ASP A 1 105 ? -12.109 -12.470 16.167 1.00 85.31 105 ASP A O 1
ATOM 860 N N . ASP A 1 106 ? -14.325 -12.101 16.094 1.00 78.62 106 ASP A N 1
ATOM 861 C CA . ASP A 1 106 ? -14.775 -13.491 16.211 1.00 78.62 106 ASP A CA 1
ATOM 862 C C . ASP A 1 106 ? -15.051 -14.166 14.850 1.00 78.62 106 ASP A C 1
ATOM 864 O O . ASP A 1 106 ? -15.418 -15.340 14.801 1.00 78.62 106 ASP A O 1
ATOM 868 N N . GLY A 1 107 ? -14.852 -13.445 13.742 1.00 64.25 107 GLY A N 1
ATOM 869 C CA . GLY A 1 107 ? -15.117 -13.896 12.379 1.00 64.25 107 GLY A CA 1
ATOM 870 C C . GLY A 1 107 ? -16.582 -13.915 11.957 1.00 64.25 107 GLY A C 1
ATOM 871 O O . GLY A 1 107 ? -16.882 -14.532 10.936 1.00 64.25 107 GLY A O 1
ATOM 872 N N . ALA A 1 108 ? -17.478 -13.260 12.702 1.00 66.25 108 ALA A N 1
ATOM 873 C CA . ALA A 1 108 ? -18.917 -13.247 12.431 1.00 66.25 108 ALA A CA 1
ATOM 874 C C . ALA A 1 108 ? -19.442 -11.943 11.794 1.00 66.25 108 ALA A C 1
ATOM 876 O O . ALA A 1 108 ? -20.655 -11.771 11.671 1.00 66.25 108 ALA A O 1
ATOM 877 N N . GLY A 1 109 ? -18.560 -11.023 11.391 1.00 77.81 109 GLY A N 1
ATOM 878 C CA . GLY A 1 109 ? -18.951 -9.772 10.741 1.00 77.81 109 GLY A CA 1
ATOM 879 C C . GLY A 1 109 ? -19.691 -9.993 9.418 1.00 77.81 109 GLY A C 1
ATOM 880 O O . GLY A 1 109 ? -19.265 -10.787 8.578 1.00 77.81 109 GLY A O 1
ATOM 881 N N . GLU A 1 110 ? -20.804 -9.284 9.210 1.00 88.06 110 GLU A N 1
ATOM 882 C CA . GLU A 1 110 ? -21.523 -9.343 7.935 1.00 88.06 110 GLU A CA 1
ATOM 883 C C . GLU A 1 110 ? -20.740 -8.620 6.829 1.00 88.06 110 GLU A C 1
ATOM 885 O O . GLU A 1 110 ? -20.267 -7.494 7.005 1.00 88.06 110 GLU A O 1
ATOM 890 N N . GLU A 1 111 ? -20.608 -9.251 5.660 1.00 92.69 111 GLU A N 1
ATOM 891 C CA . GLU A 1 111 ? -19.949 -8.625 4.511 1.00 92.69 111 GLU A CA 1
ATOM 892 C C . GLU A 1 111 ? -20.784 -7.444 3.988 1.00 92.69 111 GLU A C 1
ATOM 894 O O . GLU A 1 111 ? -21.950 -7.630 3.631 1.00 92.69 111 GLU A O 1
ATOM 899 N N . ILE A 1 112 ? -20.171 -6.263 3.849 1.00 92.75 112 ILE A N 1
ATOM 900 C CA . ILE A 1 112 ? -20.770 -5.137 3.116 1.00 92.75 112 ILE A CA 1
ATOM 901 C C . ILE A 1 112 ? -20.771 -5.492 1.630 1.00 92.75 112 ILE A C 1
ATOM 903 O O . ILE A 1 112 ? -19.722 -5.599 0.981 1.00 92.75 112 ILE A O 1
ATOM 907 N N . LYS A 1 113 ? -21.966 -5.704 1.077 1.00 90.06 113 LYS A N 1
ATOM 908 C CA . LYS A 1 113 ? -22.134 -6.103 -0.322 1.00 90.06 113 LYS A CA 1
ATOM 909 C C . LYS A 1 113 ? -22.163 -4.874 -1.211 1.00 90.06 113 LYS A C 1
ATOM 911 O O . LYS A 1 113 ? -23.090 -4.078 -1.158 1.00 90.06 113 LYS A O 1
ATOM 916 N N . ILE A 1 114 ? -21.186 -4.787 -2.103 1.00 85.38 114 ILE A N 1
ATOM 917 C CA . ILE A 1 114 ? -21.150 -3.759 -3.142 1.00 85.38 114 ILE A CA 1
ATOM 918 C C . ILE A 1 114 ? -21.476 -4.362 -4.503 1.00 85.38 114 ILE A C 1
ATOM 920 O O . ILE A 1 114 ? -21.116 -5.511 -4.792 1.00 85.38 114 ILE A O 1
ATOM 924 N N . ASP A 1 115 ? -22.110 -3.566 -5.360 1.00 81.31 115 ASP A N 1
ATOM 925 C CA . ASP A 1 115 ? -22.141 -3.864 -6.785 1.00 81.31 115 ASP A CA 1
ATOM 926 C C . ASP A 1 115 ? -20.743 -3.612 -7.359 1.00 81.31 115 ASP A C 1
ATOM 928 O O . ASP A 1 115 ? -20.275 -2.481 -7.482 1.00 81.31 115 ASP A O 1
ATOM 932 N N . ARG A 1 116 ? -20.028 -4.711 -7.595 1.00 75.75 116 ARG A N 1
ATOM 933 C CA . ARG A 1 116 ? -18.569 -4.722 -7.755 1.00 75.75 116 ARG A CA 1
ATOM 934 C C . ARG A 1 116 ? -18.116 -4.254 -9.127 1.00 75.75 116 ARG A C 1
ATOM 936 O O . ARG A 1 116 ? -16.923 -4.071 -9.316 1.00 75.75 116 ARG A O 1
ATOM 943 N N . ALA A 1 117 ? -19.017 -4.153 -10.099 1.00 81.62 117 ALA A N 1
ATOM 944 C CA . ALA A 1 117 ? -18.631 -4.033 -11.493 1.00 81.62 117 ALA A CA 1
ATOM 945 C C . ALA A 1 117 ? -19.381 -2.920 -12.215 1.00 81.62 117 ALA A C 1
ATOM 947 O O . ALA A 1 117 ? -20.609 -2.851 -12.190 1.00 81.62 117 ALA A O 1
ATOM 948 N N . ASP A 1 118 ? -18.628 -2.120 -12.965 1.00 85.88 118 ASP A N 1
ATOM 949 C CA . ASP A 1 118 ? -19.168 -1.339 -14.070 1.00 85.88 118 ASP A CA 1
ATOM 950 C C . ASP A 1 118 ? -18.590 -1.864 -15.388 1.00 85.88 118 ASP A C 1
ATOM 952 O O . ASP A 1 118 ? -17.443 -1.597 -15.762 1.00 85.88 118 ASP A O 1
ATOM 956 N N . GLY A 1 119 ? -19.351 -2.741 -16.046 1.00 86.56 119 GLY A N 1
ATOM 957 C CA . GLY A 1 119 ? -18.860 -3.524 -17.176 1.00 86.56 119 GLY A CA 1
ATOM 958 C C . GLY A 1 119 ? -17.699 -4.438 -16.769 1.00 86.56 119 GLY A C 1
ATOM 959 O O . GLY A 1 119 ? -17.900 -5.430 -16.077 1.00 86.56 119 GLY A O 1
ATOM 960 N N . LEU A 1 120 ? -16.484 -4.116 -17.228 1.00 87.06 120 LEU A N 1
ATOM 961 C CA . LEU A 1 120 ? -15.243 -4.866 -16.955 1.00 87.06 120 LEU A CA 1
ATOM 962 C C . LEU A 1 120 ? -14.322 -4.159 -15.939 1.00 87.06 120 LEU A C 1
ATOM 964 O O . LEU A 1 120 ? -13.127 -4.472 -15.855 1.00 87.06 120 LEU A O 1
ATOM 968 N N . ILE A 1 121 ? -14.840 -3.153 -15.233 1.00 89.56 121 ILE A N 1
ATOM 969 C CA . ILE A 1 121 ? -14.109 -2.377 -14.228 1.00 89.56 121 ILE A CA 1
ATOM 970 C C . ILE A 1 121 ? -14.560 -2.843 -12.844 1.00 89.56 121 ILE A C 1
ATOM 972 O O . ILE A 1 121 ? -15.743 -2.749 -12.533 1.00 89.56 121 ILE A O 1
ATOM 976 N N . ASP A 1 122 ? -13.624 -3.342 -12.035 1.00 88.81 122 ASP A N 1
ATOM 977 C CA . ASP A 1 122 ? -13.866 -3.713 -10.636 1.00 88.81 122 ASP A CA 1
ATOM 978 C C . ASP A 1 122 ? -13.821 -2.462 -9.756 1.00 88.81 122 ASP A C 1
ATOM 980 O O . ASP A 1 122 ? -12.799 -1.788 -9.703 1.00 88.81 122 ASP A O 1
ATOM 984 N N . LEU A 1 123 ? -14.917 -2.145 -9.074 1.00 89.88 123 LEU A N 1
ATOM 985 C CA . LEU A 1 123 ? -15.057 -0.964 -8.225 1.00 89.88 123 LEU A CA 1
ATOM 986 C C . LEU A 1 123 ? -14.542 -1.183 -6.797 1.00 89.88 123 LEU A C 1
ATOM 988 O O . LEU A 1 123 ? -14.480 -0.222 -6.034 1.00 89.88 123 LEU A O 1
ATOM 992 N N . SER A 1 124 ? -14.141 -2.402 -6.421 1.00 85.44 124 SER A N 1
ATOM 993 C CA . SER A 1 124 ? -13.644 -2.693 -5.066 1.00 85.44 124 SER A CA 1
ATOM 994 C C . SER A 1 124 ? -12.485 -1.773 -4.628 1.00 85.44 124 SER A C 1
ATOM 996 O O . SER A 1 124 ? -12.561 -1.244 -3.520 1.00 85.44 124 SER A O 1
ATOM 998 N N . PRO A 1 125 ? -11.471 -1.478 -5.474 1.00 89.25 125 PRO A N 1
ATOM 999 C CA . PRO A 1 125 ? -10.399 -0.544 -5.117 1.00 89.25 125 PRO A CA 1
ATOM 1000 C C . PRO A 1 125 ? -10.884 0.897 -4.883 1.00 89.25 125 PRO A C 1
ATOM 1002 O O . PRO A 1 125 ? -10.294 1.623 -4.092 1.00 89.25 125 PRO A O 1
ATOM 1005 N N . VAL A 1 126 ? -11.990 1.295 -5.522 1.00 93.94 126 VAL A N 1
ATOM 1006 C CA . VAL A 1 126 ? -12.597 2.628 -5.363 1.00 93.94 126 VAL A CA 1
ATOM 1007 C C . VAL A 1 126 ? -13.216 2.783 -3.983 1.00 93.94 126 VAL A C 1
ATOM 1009 O O . VAL A 1 126 ? -13.123 3.847 -3.375 1.00 93.94 126 VAL A O 1
ATOM 1012 N N . VAL A 1 127 ? -13.818 1.710 -3.467 1.00 93.25 127 VAL A N 1
ATOM 1013 C CA . VAL A 1 127 ? -14.444 1.719 -2.141 1.00 93.25 127 VAL A CA 1
ATOM 1014 C C . VAL A 1 127 ? -13.410 1.897 -1.029 1.00 93.25 127 VAL A C 1
ATOM 1016 O O . VAL A 1 127 ? -13.719 2.538 -0.026 1.00 93.25 127 VAL A O 1
ATOM 1019 N N . GLY A 1 128 ? -12.178 1.418 -1.242 1.00 91.75 128 GLY A N 1
ATOM 1020 C CA . GLY A 1 128 ? -11.051 1.642 -0.335 1.00 91.75 128 GLY A CA 1
ATOM 1021 C C . GLY A 1 128 ? -10.819 3.125 -0.038 1.00 91.75 128 GLY A C 1
ATOM 1022 O O . GLY A 1 128 ? -10.754 3.491 1.124 1.00 91.75 128 GLY A O 1
ATOM 1023 N N . HIS A 1 129 ? -10.821 3.971 -1.070 1.00 93.94 129 HIS A N 1
ATOM 1024 C CA . HIS A 1 129 ? -10.728 5.432 -0.933 1.00 93.94 129 HIS A CA 1
ATOM 1025 C C . HIS A 1 129 ? -12.030 6.069 -0.446 1.00 93.94 129 HIS A C 1
ATOM 1027 O O . HIS A 1 129 ? -12.039 7.029 0.322 1.00 93.94 129 HIS A O 1
ATOM 1033 N N . TYR A 1 130 ? -13.162 5.557 -0.930 1.00 96.19 130 TYR A N 1
ATOM 1034 C CA . TYR A 1 130 ? -14.471 6.142 -0.650 1.00 96.19 130 TYR A CA 1
ATOM 1035 C C . TYR A 1 130 ? -14.831 6.081 0.832 1.00 96.19 130 TYR A C 1
ATOM 1037 O O . TYR A 1 130 ? -15.381 7.050 1.352 1.00 96.19 130 TYR A O 1
ATOM 1045 N N . GLN A 1 131 ? -14.501 4.980 1.516 1.00 96.50 131 GLN A N 1
ATOM 1046 C CA . GLN A 1 131 ? -14.799 4.822 2.941 1.00 96.50 131 GLN A CA 1
ATOM 1047 C C . GLN A 1 131 ? -14.132 5.915 3.792 1.00 96.50 131 GLN A C 1
ATOM 1049 O O . GLN A 1 131 ? -14.758 6.431 4.711 1.00 96.50 131 GLN A O 1
ATOM 1054 N N . GLU A 1 132 ? -12.895 6.302 3.469 1.00 96.50 132 GLU A N 1
ATOM 1055 C CA . GLU A 1 132 ? -12.161 7.335 4.200 1.00 96.50 132 GLU A CA 1
ATOM 1056 C C . GLU A 1 132 ? -12.774 8.706 3.928 1.00 96.50 132 GLU A C 1
ATOM 1058 O O . GLU A 1 132 ? -13.039 9.469 4.858 1.00 96.50 132 GLU A O 1
ATOM 1063 N N . ALA A 1 133 ? -13.083 8.968 2.656 1.00 96.25 133 ALA A N 1
ATOM 1064 C CA . ALA A 1 133 ? -13.624 10.237 2.193 1.00 96.25 133 ALA A CA 1
ATOM 1065 C C . ALA A 1 133 ? -15.004 10.573 2.771 1.00 96.25 133 ALA A C 1
ATOM 1067 O O . ALA A 1 133 ? -15.317 11.745 2.970 1.00 96.25 133 ALA A O 1
ATOM 1068 N N . VAL A 1 134 ? -15.845 9.568 3.033 1.00 96.81 134 VAL A N 1
ATOM 1069 C CA . VAL A 1 134 ? -17.176 9.786 3.633 1.00 96.81 134 VAL A CA 1
ATOM 1070 C C . VAL A 1 134 ? -17.164 9.743 5.160 1.00 96.81 134 VAL A C 1
ATOM 1072 O O . VAL A 1 134 ? -18.096 10.250 5.798 1.00 96.81 134 VAL A O 1
ATOM 1075 N N . PHE A 1 135 ? -16.128 9.150 5.755 1.00 98.19 135 PHE A N 1
ATOM 1076 C CA . PHE A 1 135 ? -16.051 8.944 7.193 1.00 98.19 135 PHE A CA 1
ATOM 1077 C C . PHE A 1 135 ? -15.261 10.029 7.929 1.00 98.19 135 PHE A C 1
ATOM 1079 O O . PHE A 1 135 ? -15.786 10.587 8.892 1.00 98.19 135 PHE A O 1
ATOM 1086 N N . PHE A 1 136 ? -14.033 10.338 7.506 1.00 98.00 136 PHE A N 1
ATOM 1087 C CA . PHE A 1 136 ? -13.166 11.261 8.241 1.00 98.00 136 PHE A CA 1
ATOM 1088 C C . PHE A 1 136 ? -13.432 12.718 7.867 1.00 98.00 136 PHE A C 1
ATOM 1090 O O . PHE A 1 136 ? -13.409 13.091 6.696 1.00 98.00 136 PHE A O 1
ATOM 1097 N N . ASP A 1 137 ? -13.592 13.572 8.876 1.00 96.06 137 ASP A N 1
ATOM 1098 C CA . ASP A 1 137 ? -13.915 14.989 8.666 1.00 96.06 137 ASP A CA 1
ATOM 1099 C C . ASP A 1 137 ? -12.737 15.774 8.057 1.00 96.06 137 ASP A C 1
ATOM 1101 O O . ASP A 1 137 ? -12.932 16.781 7.378 1.00 96.06 137 ASP A O 1
ATOM 1105 N N . ALA A 1 138 ? -11.504 15.310 8.289 1.00 91.38 138 ALA A N 1
ATOM 1106 C CA . ALA A 1 138 ? -10.273 15.934 7.804 1.00 91.38 138 ALA A CA 1
ATOM 1107 C C . ALA A 1 138 ? -9.705 15.290 6.523 1.00 91.38 138 ALA A C 1
ATOM 1109 O O . ALA A 1 138 ? -8.586 15.629 6.129 1.00 91.38 138 ALA A O 1
ATOM 1110 N N . TYR A 1 139 ? -10.437 14.369 5.883 1.00 94.19 139 TYR A N 1
ATOM 1111 C CA . TYR A 1 139 ? -9.960 13.690 4.678 1.00 94.19 139 TYR A CA 1
ATOM 1112 C C . TYR A 1 139 ? -9.714 14.679 3.532 1.00 94.19 139 TYR A C 1
ATOM 1114 O O . TYR A 1 139 ? -10.549 15.529 3.216 1.00 94.19 139 TYR A O 1
ATOM 1122 N N . ASN A 1 140 ? -8.560 14.554 2.880 1.00 92.31 140 ASN A N 1
ATOM 1123 C CA . ASN A 1 140 ? -8.142 15.419 1.791 1.00 92.31 140 ASN A CA 1
ATOM 1124 C C . ASN A 1 140 ? -7.582 14.604 0.608 1.00 92.31 140 ASN A C 1
ATOM 1126 O O . ASN A 1 140 ? -6.395 14.255 0.603 1.00 92.31 140 ASN A O 1
ATOM 1130 N N . PRO A 1 141 ? -8.365 14.386 -0.465 1.00 90.50 141 PRO A N 1
ATOM 1131 C CA . PRO A 1 141 ? -7.908 13.621 -1.628 1.00 90.50 141 PRO A CA 1
ATOM 1132 C C . PRO A 1 141 ? -6.755 14.309 -2.378 1.00 90.50 141 PRO A C 1
ATOM 1134 O O . PRO A 1 141 ? -5.979 13.669 -3.087 1.00 90.50 141 PRO A O 1
ATOM 1137 N N . ALA A 1 142 ? -6.577 15.627 -2.217 1.00 87.69 142 ALA A N 1
ATOM 1138 C CA . ALA A 1 142 ? -5.466 16.330 -2.849 1.00 87.69 142 ALA A CA 1
ATOM 1139 C C . ALA A 1 142 ? -4.105 15.948 -2.247 1.00 87.69 142 ALA A C 1
ATOM 1141 O O . ALA A 1 142 ? -3.086 16.114 -2.924 1.00 87.69 142 ALA A O 1
ATOM 1142 N N . LEU A 1 143 ? -4.072 15.455 -1.002 1.00 82.44 143 LEU A N 1
ATOM 1143 C CA . LEU A 1 143 ? -2.841 15.036 -0.336 1.00 82.44 143 LEU A CA 1
ATOM 1144 C C . LEU A 1 143 ? -2.235 13.806 -1.017 1.00 82.44 143 LEU A C 1
ATOM 1146 O O . LEU A 1 143 ? -1.051 13.809 -1.350 1.00 82.44 143 LEU A O 1
ATOM 1150 N N . GLU A 1 144 ? -3.059 12.801 -1.295 1.00 80.56 144 GLU A N 1
ATOM 1151 C CA . GLU A 1 144 ? -2.643 11.561 -1.954 1.00 80.56 144 GLU A CA 1
ATOM 1152 C C . GLU A 1 144 ? -2.127 11.818 -3.373 1.00 80.56 144 GLU A C 1
ATOM 1154 O O . GLU A 1 144 ? -1.038 11.375 -3.743 1.00 80.56 144 GLU A O 1
ATOM 1159 N N . VAL A 1 145 ? -2.838 12.649 -4.145 1.00 82.56 145 VAL A N 1
ATOM 1160 C CA . VAL A 1 145 ? -2.395 13.045 -5.492 1.00 82.56 145 VAL A CA 1
ATOM 1161 C C . VAL A 1 145 ? -1.088 13.843 -5.453 1.00 82.56 145 VAL A C 1
ATOM 1163 O O . VAL A 1 145 ? -0.248 13.695 -6.340 1.00 82.56 145 VAL A O 1
ATOM 1166 N N . LEU A 1 146 ? -0.898 14.709 -4.451 1.00 78.00 146 LEU A N 1
ATOM 1167 C CA . LEU A 1 146 ? 0.310 15.529 -4.321 1.00 78.00 146 LEU A CA 1
ATOM 1168 C C . LEU A 1 146 ? 1.553 14.689 -4.010 1.00 78.00 146 LEU A C 1
ATOM 1170 O O . LEU A 1 146 ? 2.641 15.010 -4.492 1.00 78.00 146 LEU A O 1
ATOM 1174 N N . LEU A 1 147 ? 1.393 13.651 -3.191 1.00 72.62 147 LEU A N 1
ATOM 1175 C CA . LEU A 1 147 ? 2.482 12.771 -2.774 1.00 72.62 147 LEU A CA 1
ATOM 1176 C C . LEU A 1 147 ? 2.829 11.722 -3.834 1.00 72.62 147 LEU A C 1
ATOM 1178 O O . LEU A 1 147 ? 3.932 11.173 -3.812 1.00 72.62 147 LEU A O 1
ATOM 1182 N N . ASN A 1 148 ? 1.928 11.465 -4.782 1.00 76.56 148 ASN A N 1
ATOM 1183 C CA . ASN A 1 148 ? 2.141 10.456 -5.803 1.00 76.56 148 ASN A CA 1
ATOM 1184 C C . ASN A 1 148 ? 3.048 10.977 -6.946 1.00 76.56 148 ASN A C 1
ATOM 1186 O O . ASN A 1 148 ? 2.707 11.941 -7.639 1.00 76.56 148 ASN A O 1
ATOM 1190 N N . PRO A 1 149 ? 4.211 10.345 -7.204 1.00 74.06 149 PRO A N 1
ATOM 1191 C CA . PRO A 1 149 ? 5.154 10.815 -8.218 1.00 74.06 149 PRO A CA 1
ATOM 1192 C C . PRO A 1 149 ? 4.714 10.506 -9.660 1.00 74.06 149 PRO A C 1
ATOM 1194 O O . PRO A 1 149 ? 5.367 10.965 -10.606 1.00 74.06 149 PRO A O 1
ATOM 1197 N N . LYS A 1 150 ? 3.650 9.712 -9.854 1.00 80.75 150 LYS A N 1
ATOM 1198 C CA . LYS A 1 150 ? 3.200 9.254 -11.173 1.00 80.75 150 LYS A CA 1
ATOM 1199 C C . LYS A 1 150 ? 2.649 10.413 -12.015 1.00 80.75 150 LYS A C 1
ATOM 1201 O O . LYS A 1 150 ? 2.077 11.383 -11.520 1.00 80.75 150 LYS A O 1
ATOM 1206 N N . GLN A 1 151 ? 2.802 10.314 -13.336 1.00 80.31 151 GLN A N 1
ATOM 1207 C CA . GLN A 1 151 ? 2.348 11.359 -14.262 1.00 80.31 151 GLN A CA 1
ATOM 1208 C C . GLN A 1 151 ? 0.817 11.492 -14.290 1.00 80.31 151 GLN A C 1
ATOM 1210 O O . GLN A 1 151 ? 0.310 12.608 -14.408 1.00 80.31 151 GLN A O 1
ATOM 1215 N N . ILE A 1 152 ? 0.098 10.376 -14.132 1.00 85.19 152 ILE A N 1
ATOM 1216 C CA . ILE A 1 152 ? -1.365 10.340 -14.025 1.00 85.19 152 ILE A CA 1
ATOM 1217 C C . ILE A 1 152 ? -1.874 11.202 -12.857 1.00 85.19 152 ILE A C 1
ATOM 1219 O O . ILE A 1 152 ? -2.822 11.963 -13.031 1.00 85.19 152 ILE A O 1
ATOM 1223 N N . ALA A 1 153 ? -1.169 11.216 -11.719 1.00 85.50 153 ALA A N 1
ATOM 1224 C CA . ALA A 1 153 ? -1.508 12.053 -10.566 1.00 85.50 153 ALA A CA 1
ATOM 1225 C C . ALA A 1 153 ? -1.514 13.544 -10.933 1.00 85.50 153 ALA A C 1
ATOM 1227 O O . ALA A 1 153 ? -2.479 14.265 -10.681 1.00 85.50 153 ALA A O 1
ATOM 1228 N N . LYS A 1 154 ? -0.478 14.006 -11.644 1.00 85.25 154 LYS A N 1
ATOM 1229 C CA . LYS A 1 154 ? -0.389 15.401 -12.109 1.00 85.25 154 LYS A CA 1
ATOM 1230 C C . LYS A 1 154 ? -1.524 15.779 -13.059 1.00 85.25 154 LYS A C 1
ATOM 1232 O O . LYS A 1 154 ? -1.978 16.919 -13.023 1.00 85.25 154 LYS A O 1
ATOM 1237 N N . GLN A 1 155 ? -1.957 14.850 -13.911 1.00 87.50 155 GLN A N 1
ATOM 1238 C CA . GLN A 1 155 ? -3.042 15.075 -14.870 1.00 87.50 155 GLN A CA 1
ATOM 1239 C C . GLN A 1 155 ? -4.415 15.138 -14.198 1.00 87.50 155 GLN A C 1
ATOM 1241 O O . GLN A 1 155 ? -5.265 15.921 -14.620 1.00 87.50 155 GLN A O 1
ATOM 1246 N N . LEU A 1 156 ? -4.640 14.313 -13.174 1.00 90.25 156 LEU A N 1
ATOM 1247 C CA . LEU A 1 156 ? -5.934 14.206 -12.501 1.00 90.25 156 LEU A CA 1
ATOM 1248 C C . LEU A 1 156 ? -6.107 15.207 -11.354 1.00 90.25 156 LEU A C 1
ATOM 1250 O O . LEU A 1 156 ? -7.240 15.494 -10.981 1.00 90.25 156 LEU A O 1
ATOM 1254 N N . ARG A 1 157 ? -5.023 15.816 -10.856 1.00 88.44 157 ARG A N 1
ATOM 1255 C CA . ARG A 1 157 ? -5.063 16.788 -9.750 1.00 88.44 157 ARG A CA 1
ATOM 1256 C C . ARG A 1 157 ? -6.066 17.924 -9.947 1.00 88.44 157 ARG A C 1
ATOM 1258 O O . ARG A 1 157 ? -6.743 18.301 -9.002 1.00 88.44 157 ARG A O 1
ATOM 1265 N N . SER A 1 158 ? -6.155 18.487 -11.151 1.00 88.75 158 SER A N 1
ATOM 1266 C CA . SER A 1 158 ? -7.075 19.596 -11.445 1.00 88.75 158 SER A CA 1
ATOM 1267 C C . SER A 1 158 ? -8.532 19.161 -11.628 1.00 88.75 158 SER A C 1
ATOM 1269 O O . SER A 1 158 ? -9.387 20.015 -11.845 1.00 88.75 158 SER A O 1
ATOM 1271 N N . LYS A 1 159 ? -8.813 17.852 -11.594 1.00 92.19 159 LYS A N 1
ATOM 1272 C CA . LYS A 1 159 ? -10.156 17.279 -11.751 1.00 92.19 159 LYS A CA 1
ATOM 1273 C C . LYS A 1 159 ? -10.817 16.904 -10.423 1.00 92.19 159 LYS A C 1
ATOM 1275 O O . LYS A 1 159 ? -11.971 16.480 -10.472 1.00 92.19 159 LYS A O 1
ATOM 1280 N N . LEU A 1 160 ? -10.090 17.016 -9.307 1.00 93.00 160 LEU A N 1
ATOM 1281 C CA . LEU A 1 160 ? -10.639 16.839 -7.964 1.00 93.00 160 LEU A CA 1
ATOM 1282 C C . LEU A 1 160 ? -11.681 17.930 -7.684 1.00 93.00 160 LEU A C 1
ATOM 1284 O O . LEU A 1 160 ? -11.468 19.090 -8.046 1.00 93.00 160 LEU A O 1
ATOM 1288 N N . ASP A 1 161 ? -12.781 17.550 -7.047 1.00 93.06 161 ASP A N 1
ATOM 1289 C CA . ASP A 1 161 ? -13.867 18.445 -6.637 1.00 93.06 161 ASP A CA 1
ATOM 1290 C C . ASP A 1 161 ? -14.401 18.054 -5.247 1.00 93.06 161 ASP A C 1
ATOM 1292 O O . ASP A 1 161 ? -13.674 17.441 -4.471 1.00 93.06 161 ASP A O 1
ATOM 1296 N N . ASP A 1 162 ? -15.624 18.447 -4.892 1.00 91.81 162 ASP A N 1
ATOM 1297 C CA . ASP A 1 162 ? -16.211 18.143 -3.581 1.00 91.81 162 ASP A CA 1
ATOM 1298 C C . ASP A 1 162 ? -16.956 16.794 -3.550 1.00 91.81 162 ASP A C 1
ATOM 1300 O O . ASP A 1 162 ? -17.493 16.426 -2.508 1.00 91.81 162 ASP A O 1
ATOM 1304 N N . ASP A 1 163 ? -17.029 16.049 -4.664 1.00 95.06 163 ASP A N 1
ATOM 1305 C CA . ASP A 1 163 ? -17.727 14.760 -4.726 1.00 95.06 163 ASP A CA 1
ATOM 1306 C C . ASP A 1 163 ? -16.798 13.617 -4.271 1.00 95.06 163 ASP A C 1
ATOM 1308 O O . ASP A 1 163 ? -15.876 13.239 -5.009 1.00 95.06 163 ASP A O 1
ATOM 1312 N N . PRO A 1 164 ? -17.043 13.000 -3.095 1.00 95.25 164 PRO A N 1
ATOM 1313 C CA . PRO A 1 164 ? -16.162 11.966 -2.560 1.00 95.25 164 PRO A CA 1
ATOM 1314 C C . PRO A 1 164 ? -16.033 10.770 -3.501 1.00 95.25 164 PRO A C 1
ATOM 1316 O O . PRO A 1 164 ? -14.933 10.273 -3.711 1.00 95.25 164 PRO A O 1
ATOM 1319 N N . TRP A 1 165 ? -17.131 10.348 -4.139 1.00 95.00 165 TRP A N 1
ATOM 1320 C CA . TRP A 1 165 ? -17.119 9.187 -5.032 1.00 95.00 165 TRP A CA 1
ATOM 1321 C C . TRP A 1 165 ? -16.260 9.438 -6.269 1.00 95.00 165 TRP A C 1
ATOM 1323 O O . TRP A 1 165 ? -15.449 8.601 -6.673 1.00 95.00 165 TRP A O 1
ATOM 1333 N N . ARG A 1 166 ? -16.417 10.620 -6.870 1.00 95.19 166 ARG A N 1
ATOM 1334 C CA . ARG A 1 166 ? -15.625 11.012 -8.034 1.00 95.19 166 ARG A CA 1
ATOM 1335 C C . ARG A 1 166 ? -14.146 11.109 -7.681 1.00 95.19 166 ARG A C 1
ATOM 1337 O O . ARG A 1 166 ? -13.316 10.612 -8.437 1.00 95.19 166 ARG A O 1
ATOM 1344 N N . ASN A 1 167 ? -13.813 11.710 -6.544 1.00 96.38 167 ASN A N 1
ATOM 1345 C CA . ASN A 1 167 ? -12.429 11.793 -6.091 1.00 96.38 167 ASN A CA 1
ATOM 1346 C C . ASN A 1 167 ? -11.825 10.405 -5.858 1.00 96.38 167 ASN A C 1
ATOM 1348 O O . ASN A 1 167 ? -10.720 10.154 -6.332 1.00 96.38 167 ASN A O 1
ATOM 1352 N N . SER A 1 168 ? -12.561 9.473 -5.249 1.00 96.06 168 SER A N 1
ATOM 1353 C CA . SER A 1 168 ? -12.115 8.084 -5.074 1.00 96.06 168 SER A CA 1
ATOM 1354 C C . SER A 1 168 ? -11.832 7.376 -6.404 1.00 96.06 168 SER A C 1
ATOM 1356 O O . SER A 1 168 ? -10.856 6.632 -6.510 1.00 96.06 168 SER A O 1
ATOM 1358 N N . LEU A 1 169 ? -12.622 7.633 -7.456 1.00 95.81 169 LEU A N 1
ATOM 1359 C CA . LEU A 1 169 ? -12.343 7.118 -8.806 1.00 95.81 169 LEU A CA 1
ATOM 1360 C C . LEU A 1 169 ? -11.036 7.681 -9.378 1.00 95.81 169 LEU A C 1
ATOM 1362 O O . LEU A 1 169 ? -10.256 6.947 -9.992 1.00 95.81 169 LEU A O 1
ATOM 1366 N N . LEU A 1 170 ? -10.784 8.977 -9.175 1.00 95.56 170 LEU A N 1
ATOM 1367 C CA . LEU A 1 170 ? -9.553 9.631 -9.618 1.00 95.56 170 LEU A CA 1
ATOM 1368 C C . LEU A 1 170 ? -8.329 9.086 -8.873 1.00 95.56 170 LEU A C 1
ATOM 1370 O O . LEU A 1 170 ? -7.325 8.786 -9.517 1.00 95.56 170 LEU A O 1
ATOM 1374 N N . LEU A 1 171 ? -8.422 8.908 -7.555 1.00 94.06 171 LEU A N 1
ATOM 1375 C CA . LEU A 1 171 ? -7.364 8.316 -6.731 1.00 94.06 171 LEU A CA 1
ATOM 1376 C C . LEU A 1 171 ? -7.076 6.869 -7.138 1.00 94.06 171 LEU A C 1
ATOM 1378 O O . LEU A 1 171 ? -5.933 6.515 -7.413 1.00 94.06 171 LEU A O 1
ATOM 1382 N N . THR A 1 172 ? -8.122 6.071 -7.354 1.00 93.88 172 THR A N 1
ATOM 1383 C CA . THR A 1 172 ? -7.975 4.695 -7.854 1.00 93.88 172 THR A CA 1
ATOM 1384 C C . THR A 1 172 ? -7.273 4.651 -9.210 1.00 93.88 172 THR A C 1
ATOM 1386 O O . THR A 1 172 ? -6.430 3.782 -9.452 1.00 93.88 172 THR A O 1
ATOM 1389 N N . ALA A 1 173 ? -7.583 5.589 -10.112 1.00 94.31 173 ALA A N 1
ATOM 1390 C CA . ALA A 1 173 ? -6.882 5.702 -11.388 1.00 94.31 173 ALA A CA 1
ATOM 1391 C C . ALA A 1 173 ? -5.385 5.981 -11.182 1.00 94.31 173 ALA A C 1
ATOM 1393 O O . ALA A 1 173 ? -4.561 5.392 -11.878 1.00 94.31 173 ALA A O 1
ATOM 1394 N N . VAL A 1 174 ? -5.035 6.839 -10.218 1.00 91.25 174 VAL A N 1
ATOM 1395 C CA . VAL A 1 174 ? -3.646 7.166 -9.867 1.00 91.25 174 VAL A CA 1
ATOM 1396 C C . VAL A 1 174 ? -2.894 5.959 -9.302 1.00 91.25 174 VAL A C 1
ATOM 1398 O O . VAL A 1 174 ? -1.761 5.688 -9.719 1.00 91.25 174 VAL A O 1
ATOM 1401 N N . ASP A 1 175 ? -3.512 5.205 -8.401 1.00 88.38 175 ASP A N 1
ATOM 1402 C CA . ASP A 1 175 ? -2.860 4.067 -7.750 1.00 88.38 175 ASP A CA 1
ATOM 1403 C C . ASP A 1 175 ? -2.658 2.907 -8.716 1.00 88.38 175 ASP A C 1
ATOM 1405 O O . ASP A 1 175 ? -1.554 2.371 -8.837 1.00 88.38 175 ASP A O 1
ATOM 1409 N N . THR A 1 176 ? -3.694 2.588 -9.489 1.00 88.00 176 THR A N 1
ATOM 1410 C CA . THR A 1 176 ? -3.678 1.463 -10.432 1.00 88.00 176 THR A CA 1
ATOM 1411 C C . THR A 1 176 ? -3.024 1.789 -11.775 1.00 88.00 176 THR A C 1
ATOM 1413 O O . THR A 1 176 ? -2.793 0.876 -12.567 1.00 88.00 176 THR A O 1
ATOM 1416 N N . ASP A 1 177 ? -2.740 3.069 -12.042 1.00 88.75 177 ASP A N 1
ATOM 1417 C CA . ASP A 1 177 ? -2.314 3.599 -13.347 1.00 88.75 177 ASP A CA 1
ATOM 1418 C C . ASP A 1 177 ? -3.321 3.292 -14.479 1.00 88.75 177 ASP A C 1
ATOM 1420 O O . ASP A 1 177 ? -2.964 3.071 -15.637 1.00 88.75 177 ASP A O 1
ATOM 1424 N N . GLN A 1 178 ? -4.618 3.243 -14.147 1.00 91.31 178 GLN A N 1
ATOM 1425 C CA . GLN A 1 178 ? -5.690 2.895 -15.084 1.00 91.31 178 GLN A CA 1
ATOM 1426 C C . GLN A 1 178 ? -6.705 4.034 -15.234 1.00 91.31 178 GLN A C 1
ATOM 1428 O O . GLN A 1 178 ? -7.687 4.129 -14.499 1.00 91.31 178 GLN A O 1
ATOM 1433 N N . MET A 1 179 ? -6.544 4.845 -16.285 1.00 92.56 179 MET A N 1
ATOM 1434 C CA . MET A 1 179 ? -7.448 5.964 -16.611 1.00 92.56 179 MET A CA 1
ATOM 1435 C C . MET A 1 179 ? -8.924 5.573 -16.782 1.00 92.56 179 MET A C 1
ATOM 1437 O O . MET A 1 179 ? -9.799 6.423 -16.641 1.00 92.56 179 MET A O 1
ATOM 1441 N N . ARG A 1 180 ? -9.230 4.292 -17.028 1.00 93.31 180 ARG A N 1
ATOM 1442 C CA . ARG A 1 180 ? -10.615 3.810 -17.149 1.00 93.31 180 ARG A CA 1
ATOM 1443 C C . ARG A 1 180 ? -11.460 4.082 -15.899 1.00 93.31 180 ARG A C 1
ATOM 1445 O O . ARG A 1 180 ? -12.647 4.344 -16.052 1.00 93.31 180 ARG A O 1
ATOM 1452 N N . TYR A 1 181 ? -10.865 4.104 -14.702 1.00 95.19 181 TYR A N 1
ATOM 1453 C CA . TYR A 1 181 ? -11.581 4.501 -13.481 1.00 95.19 181 TYR A CA 1
ATOM 1454 C C . TYR A 1 181 ? -12.057 5.956 -13.549 1.00 95.19 181 TYR A C 1
ATOM 1456 O O . TYR A 1 181 ? -13.192 6.253 -13.196 1.00 95.19 181 TYR A O 1
ATOM 1464 N N . ALA A 1 182 ? -11.215 6.848 -14.072 1.00 93.81 182 ALA A N 1
ATOM 1465 C CA . ALA A 1 182 ? -11.508 8.273 -14.181 1.00 93.81 182 ALA A CA 1
ATOM 1466 C C . ALA A 1 182 ? -12.448 8.630 -15.349 1.00 93.81 182 ALA A C 1
ATOM 1468 O O . ALA A 1 182 ? -13.065 9.693 -15.322 1.00 93.81 182 ALA A O 1
ATOM 1469 N N . GLU A 1 183 ? -12.515 7.802 -16.397 1.00 92.75 183 GLU A N 1
ATOM 1470 C CA . GLU A 1 183 ? -13.155 8.174 -17.671 1.00 92.75 183 GLU A CA 1
ATOM 1471 C C . GLU A 1 183 ? -14.358 7.316 -18.067 1.00 92.75 183 GLU A C 1
ATOM 1473 O O . GLU A 1 183 ? -15.181 7.769 -18.860 1.00 92.75 183 GLU A O 1
ATOM 1478 N N . GLN A 1 184 ? -14.449 6.076 -17.580 1.00 93.69 184 GLN A N 1
ATOM 1479 C CA . GLN A 1 184 ? -15.401 5.086 -18.101 1.00 93.69 184 GLN A CA 1
ATOM 1480 C C . GLN A 1 184 ? -16.404 4.593 -17.056 1.00 93.69 184 GLN A C 1
ATOM 1482 O O . GLN A 1 184 ? -17.392 3.969 -17.434 1.00 93.69 184 GLN A O 1
ATOM 1487 N N . VAL A 1 185 ? -16.181 4.869 -15.767 1.00 93.88 185 VAL A N 1
ATOM 1488 C CA . V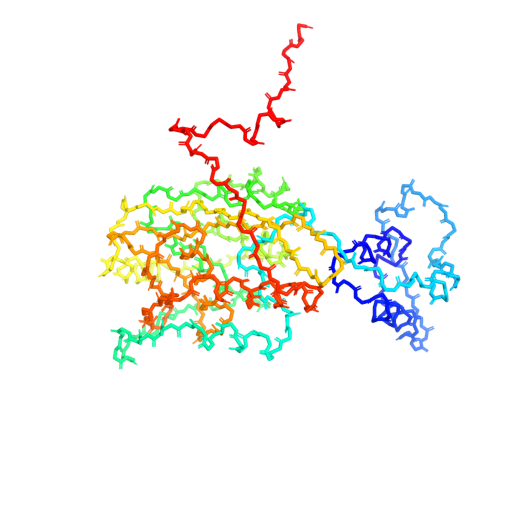AL A 1 185 ? -17.127 4.497 -14.709 1.00 93.88 185 VAL A CA 1
ATOM 1489 C C . VAL A 1 185 ? -18.319 5.451 -14.714 1.00 93.88 185 VAL A C 1
ATOM 1491 O O . VAL A 1 185 ? -18.179 6.671 -14.665 1.00 93.88 185 VAL A O 1
ATOM 1494 N N . THR A 1 186 ? -19.507 4.866 -14.757 1.00 90.69 186 THR A N 1
ATOM 1495 C CA . THR A 1 186 ? -20.818 5.521 -14.749 1.00 90.69 186 THR A CA 1
ATOM 1496 C C . THR A 1 186 ? -21.630 5.184 -13.500 1.00 90.69 186 THR A C 1
ATOM 1498 O O . THR A 1 186 ? -22.513 5.953 -13.116 1.00 90.69 186 THR A O 1
ATOM 1501 N N . ARG A 1 187 ? -21.332 4.055 -12.844 1.00 89.06 187 ARG A N 1
ATOM 1502 C CA . ARG A 1 187 ? -21.998 3.625 -11.610 1.00 89.06 187 ARG A CA 1
ATOM 1503 C C . ARG A 1 187 ? -21.488 4.371 -10.379 1.00 89.06 187 ARG A C 1
ATOM 1505 O O . ARG A 1 187 ? -20.339 4.809 -10.307 1.00 89.06 187 ARG A O 1
ATOM 1512 N N . ARG A 1 188 ? -22.372 4.473 -9.386 1.00 89.12 188 ARG A N 1
ATOM 1513 C CA . ARG A 1 188 ? -22.072 4.943 -8.032 1.00 89.12 188 ARG A CA 1
ATOM 1514 C C . ARG A 1 188 ? -22.384 3.847 -7.028 1.00 89.12 188 ARG A C 1
ATOM 1516 O O . ARG A 1 188 ? -23.292 3.047 -7.251 1.00 89.12 188 ARG A O 1
ATOM 1523 N N . VAL A 1 189 ? -21.646 3.849 -5.926 1.00 87.44 189 VAL A N 1
ATOM 1524 C CA . VAL A 1 189 ? -22.018 3.096 -4.727 1.00 87.44 189 VAL A CA 1
ATOM 1525 C C . VAL A 1 189 ? -23.324 3.662 -4.159 1.00 87.44 189 VAL A C 1
ATOM 1527 O O . VAL A 1 189 ? -23.583 4.860 -4.282 1.00 87.44 189 VAL A O 1
ATOM 1530 N N . SER A 1 190 ? -24.170 2.789 -3.607 1.00 89.56 190 SER A N 1
ATOM 1531 C CA . SER A 1 190 ? -25.465 3.187 -3.057 1.00 89.56 190 SER A CA 1
ATOM 1532 C C . SER A 1 190 ? -25.320 3.860 -1.688 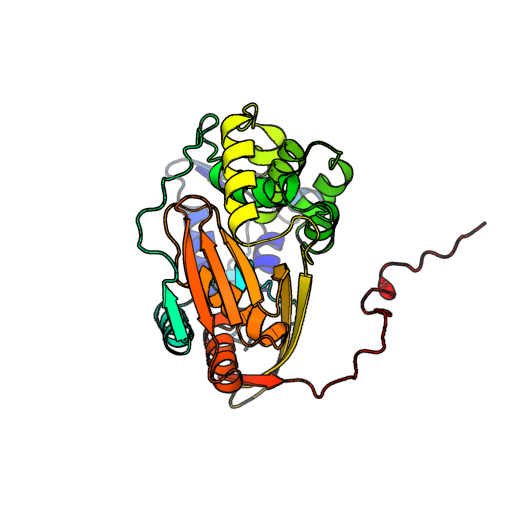1.00 89.56 190 SER A C 1
ATOM 1534 O O . SER A 1 190 ? -24.314 3.679 -0.995 1.00 89.56 190 SER A O 1
ATOM 1536 N N . ASP A 1 191 ? -26.331 4.633 -1.289 1.00 91.44 191 ASP A N 1
ATOM 1537 C CA . ASP A 1 191 ? -26.346 5.295 0.019 1.00 91.44 191 ASP A CA 1
ATOM 1538 C C . ASP A 1 191 ? -26.330 4.274 1.167 1.00 91.44 191 ASP A C 1
ATOM 1540 O O . ASP A 1 191 ? -25.690 4.518 2.184 1.00 91.44 191 ASP A O 1
ATOM 1544 N N . GLU A 1 192 ? -26.936 3.096 0.983 1.00 92.75 192 GLU A N 1
ATOM 1545 C CA . GLU A 1 192 ? -26.918 2.024 1.984 1.00 92.75 192 GLU A CA 1
ATOM 1546 C C . GLU A 1 192 ? -25.490 1.548 2.274 1.00 92.75 192 GLU A C 1
ATOM 1548 O O . GLU A 1 192 ? -25.103 1.433 3.431 1.00 92.75 192 GLU A O 1
ATOM 1553 N N . VAL A 1 193 ? -24.668 1.350 1.238 1.00 92.56 193 VAL A N 1
ATOM 1554 C CA . VAL A 1 193 ? -23.258 0.965 1.415 1.00 92.56 193 VAL A CA 1
ATOM 1555 C C . VAL A 1 193 ? -22.467 2.077 2.104 1.00 92.56 193 VAL A C 1
ATOM 1557 O O . VAL A 1 193 ? -21.630 1.793 2.960 1.00 92.56 193 VAL A O 1
ATOM 1560 N N . ARG A 1 194 ? -22.711 3.348 1.753 1.00 94.75 194 ARG A N 1
ATOM 1561 C CA . ARG A 1 194 ? -22.074 4.488 2.434 1.00 94.75 194 ARG A CA 1
ATOM 1562 C C . ARG A 1 194 ? -22.399 4.477 3.928 1.00 94.75 194 ARG A C 1
ATOM 1564 O O . ARG A 1 194 ? -21.505 4.680 4.754 1.00 94.75 194 ARG A O 1
ATOM 1571 N N . ASP A 1 195 ? -23.664 4.259 4.264 1.00 96.19 195 ASP A N 1
ATOM 1572 C CA . ASP A 1 195 ? -24.144 4.270 5.640 1.00 96.19 195 ASP A CA 1
ATOM 1573 C C . ASP A 1 195 ? -23.593 3.064 6.420 1.00 96.19 195 ASP A C 1
ATOM 1575 O O . ASP A 1 195 ? -23.098 3.242 7.534 1.00 96.19 195 ASP A O 1
ATOM 1579 N N . GLU A 1 196 ? -23.551 1.873 5.811 1.00 96.06 196 GLU A N 1
ATOM 1580 C CA . GLU A 1 196 ? -22.919 0.673 6.381 1.00 96.06 196 GLU A CA 1
ATOM 1581 C C . GLU A 1 196 ? -21.423 0.883 6.669 1.00 96.06 196 GLU A C 1
ATOM 1583 O O . GLU A 1 196 ? -20.957 0.575 7.770 1.00 96.06 196 GLU A O 1
ATOM 1588 N N . LEU A 1 197 ? -20.668 1.455 5.721 1.00 95.81 197 LEU A N 1
ATOM 1589 C CA . LEU A 1 197 ? -19.248 1.789 5.903 1.00 95.81 197 LEU A CA 1
ATOM 1590 C C . LEU A 1 197 ? -19.051 2.778 7.054 1.00 95.81 197 LEU A C 1
ATOM 1592 O O . LEU A 1 197 ? -18.218 2.561 7.936 1.00 95.81 197 LEU A O 1
ATOM 1596 N N . THR A 1 198 ? -19.844 3.851 7.063 1.00 97.25 198 THR A N 1
ATOM 1597 C CA . THR A 1 198 ? -19.759 4.916 8.069 1.00 97.25 198 THR A CA 1
ATOM 1598 C C . THR A 1 198 ? -20.078 4.379 9.461 1.00 97.25 198 THR A C 1
ATOM 1600 O O . THR A 1 198 ? -19.359 4.664 10.419 1.00 97.25 198 THR A O 1
ATOM 1603 N N . GLN A 1 199 ? -21.136 3.574 9.582 1.00 96.81 199 GLN A N 1
ATOM 1604 C CA . GLN A 1 199 ? -21.534 2.965 10.846 1.00 96.81 199 GLN A CA 1
ATOM 1605 C C . GLN A 1 199 ? -20.485 1.967 11.341 1.00 96.81 199 GLN A C 1
ATOM 1607 O O . GLN A 1 199 ? -20.195 1.938 12.536 1.00 96.81 199 GLN A O 1
ATOM 1612 N N . ARG A 1 200 ? -19.891 1.178 10.437 1.00 95.94 200 ARG A N 1
ATOM 1613 C CA . ARG A 1 200 ? -18.832 0.226 10.778 1.00 95.94 200 ARG A CA 1
ATOM 1614 C C . ARG A 1 200 ? -17.595 0.933 11.305 1.00 95.94 200 ARG A C 1
ATOM 1616 O O . ARG A 1 200 ? -17.167 0.618 12.411 1.00 95.94 200 ARG A O 1
ATOM 1623 N N . LEU A 1 201 ? -17.070 1.919 10.578 1.00 97.38 201 LEU A N 1
ATOM 1624 C CA . LEU A 1 201 ? -15.897 2.693 10.999 1.00 97.38 201 LEU A CA 1
ATOM 1625 C C . LEU A 1 201 ? -16.120 3.392 12.351 1.00 97.38 201 LEU A C 1
ATOM 1627 O O . LEU A 1 201 ? -15.243 3.347 13.218 1.00 97.38 201 LEU A O 1
ATOM 1631 N N . ALA A 1 202 ? -17.330 3.915 12.587 1.00 97.62 202 ALA A N 1
ATOM 1632 C CA . ALA A 1 202 ? -17.715 4.552 13.850 1.00 97.62 202 ALA A CA 1
ATOM 1633 C C . ALA A 1 202 ? -17.638 3.624 15.078 1.00 97.62 202 ALA A C 1
ATOM 1635 O O . ALA A 1 202 ? -17.659 4.102 16.211 1.00 97.62 202 ALA A O 1
ATOM 1636 N N . THR A 1 203 ? -17.546 2.302 14.891 1.00 95.31 203 THR A N 1
ATOM 1637 C CA . THR A 1 203 ? -17.393 1.361 16.012 1.00 95.31 203 THR A CA 1
ATOM 1638 C C . THR A 1 203 ? -16.001 1.385 16.642 1.00 95.31 203 THR A C 1
ATOM 1640 O O . THR A 1 203 ? -15.847 0.872 17.750 1.00 95.31 203 THR A O 1
ATOM 1643 N N . GLN A 1 204 ? -14.985 1.917 15.952 1.00 95.31 204 GLN A N 1
ATOM 1644 C CA . GLN A 1 204 ? -13.588 1.917 16.418 1.00 95.31 204 GLN A CA 1
ATOM 1645 C C . GLN A 1 204 ? -12.911 3.282 16.314 1.00 95.31 204 GLN A C 1
ATOM 1647 O O . GLN A 1 204 ? -11.948 3.533 17.033 1.00 95.31 204 GLN A O 1
ATOM 1652 N N . LEU A 1 205 ? -13.379 4.144 15.413 1.00 97.88 205 LEU A N 1
ATOM 1653 C CA . LEU A 1 205 ? -12.753 5.425 15.126 1.00 97.88 205 LEU A CA 1
ATOM 1654 C C . LEU A 1 205 ? -13.767 6.554 15.324 1.00 97.88 205 LEU A C 1
ATOM 1656 O O . LEU A 1 205 ? -14.924 6.408 14.931 1.00 97.88 205 LEU A O 1
ATOM 1660 N N . PRO A 1 206 ? -13.373 7.691 15.910 1.00 97.62 206 PRO A N 1
ATOM 1661 C CA . PRO A 1 206 ? -14.144 8.917 15.810 1.00 97.62 206 PRO A CA 1
ATOM 1662 C C . PRO A 1 206 ? -13.837 9.622 14.478 1.00 97.62 206 PRO A C 1
ATOM 1664 O O . PRO A 1 206 ? -12.737 9.506 13.939 1.00 97.62 206 PRO A O 1
ATOM 1667 N N . ARG A 1 207 ? -14.808 10.371 13.940 1.00 97.75 207 ARG A N 1
ATOM 1668 C CA . ARG A 1 207 ? -14.679 11.044 12.629 1.00 97.75 207 ARG A CA 1
ATOM 1669 C C . ARG A 1 207 ? -13.589 12.121 12.597 1.00 97.75 207 ARG A C 1
ATOM 1671 O O . ARG A 1 207 ? -13.042 12.406 11.533 1.00 97.75 207 ARG A O 1
ATOM 1678 N N . ASP A 1 208 ? -13.274 12.699 13.753 1.00 97.38 208 ASP A N 1
ATOM 1679 C CA . ASP A 1 208 ? -12.292 13.766 13.944 1.00 97.38 208 ASP A CA 1
ATOM 1680 C C . ASP A 1 208 ? -10.910 13.250 14.388 1.00 97.38 208 ASP A C 1
ATOM 1682 O O . ASP A 1 208 ? -10.044 14.051 14.757 1.00 97.38 208 ASP A O 1
ATOM 1686 N N . CYS A 1 209 ? -10.662 11.930 14.353 1.00 96.75 209 CYS A N 1
ATOM 1687 C CA . CYS A 1 209 ? -9.321 11.405 14.613 1.00 96.75 209 CYS A CA 1
ATOM 1688 C C . CYS A 1 209 ? -8.308 11.890 13.565 1.00 96.75 209 CYS A C 1
ATOM 1690 O O . CYS A 1 209 ? -8.660 12.391 12.495 1.00 96.75 209 CYS A O 1
ATOM 1692 N N . ALA A 1 210 ? -7.019 11.700 13.852 1.00 96.31 210 ALA A N 1
ATOM 1693 C CA . ALA A 1 210 ? -5.964 12.047 12.912 1.00 96.31 210 ALA A CA 1
ATOM 1694 C C . ALA A 1 210 ? -6.004 11.100 11.702 1.00 96.31 210 ALA A C 1
ATOM 1696 O O . ALA A 1 210 ? -5.458 10.003 11.769 1.00 96.31 210 ALA A O 1
ATOM 1697 N N . ALA A 1 211 ? -6.655 11.527 10.621 1.00 95.62 211 ALA A N 1
ATOM 1698 C CA . ALA A 1 211 ? -6.698 10.820 9.346 1.00 95.62 211 ALA A CA 1
ATOM 1699 C C . ALA A 1 211 ? -5.526 11.221 8.432 1.00 95.62 211 ALA A C 1
ATOM 1701 O O . ALA A 1 211 ? -4.960 12.309 8.582 1.00 95.62 211 ALA A O 1
ATOM 1702 N N . GLN A 1 212 ? -5.175 10.350 7.482 1.00 93.75 212 GLN A N 1
ATOM 1703 C CA . GLN A 1 212 ? -4.117 10.557 6.487 1.00 93.75 212 GLN A CA 1
ATOM 1704 C C . GLN A 1 212 ? -2.776 11.013 7.102 1.00 93.75 212 GLN A C 1
ATOM 1706 O O . GLN A 1 212 ? -2.177 12.032 6.730 1.00 93.75 212 GLN A O 1
ATOM 1711 N N . VAL A 1 213 ? -2.274 10.246 8.071 1.00 94.94 213 VAL A N 1
ATOM 1712 C CA . VAL A 1 213 ? -1.058 10.577 8.821 1.00 94.94 213 VAL A CA 1
ATOM 1713 C C . VAL A 1 213 ? 0.182 10.239 7.999 1.00 94.94 213 VAL A C 1
ATOM 1715 O O . VAL A 1 213 ? 0.513 9.077 7.771 1.00 94.94 213 VAL A O 1
ATOM 1718 N N . GLN A 1 214 ? 0.907 11.276 7.576 1.00 93.31 214 GLN A N 1
ATOM 1719 C CA . GLN A 1 214 ? 2.158 11.126 6.838 1.00 93.31 214 GLN A CA 1
ATOM 1720 C C . GLN A 1 214 ? 3.249 10.486 7.697 1.00 93.31 214 GLN A C 1
ATOM 1722 O O . GLN A 1 214 ? 3.554 10.951 8.798 1.00 93.31 214 GLN A O 1
ATOM 1727 N N . MET A 1 215 ? 3.901 9.467 7.146 1.00 93.69 215 MET A N 1
ATOM 1728 C CA . MET A 1 215 ? 5.000 8.761 7.788 1.00 93.69 215 MET A CA 1
ATOM 1729 C C . MET A 1 215 ? 6.204 8.686 6.854 1.00 93.69 215 MET A C 1
ATOM 1731 O O . MET A 1 215 ? 6.077 8.538 5.636 1.00 93.69 215 MET A O 1
ATOM 1735 N N . SER A 1 216 ? 7.401 8.758 7.431 1.00 94.50 216 SER A N 1
ATOM 1736 C CA . SER A 1 216 ? 8.645 8.628 6.677 1.00 94.50 216 SER A CA 1
ATOM 1737 C C . SER A 1 216 ? 9.754 8.023 7.522 1.00 94.50 216 SER A C 1
ATOM 1739 O O . SER A 1 216 ? 9.902 8.379 8.691 1.00 94.50 216 SER A O 1
ATOM 1741 N N . LEU A 1 217 ? 10.584 7.186 6.908 1.00 95.94 217 LEU A N 1
ATOM 1742 C CA . LEU A 1 217 ? 11.790 6.648 7.523 1.00 95.94 217 LEU A CA 1
ATOM 1743 C C . LEU A 1 217 ? 12.940 6.661 6.520 1.00 95.94 217 LEU A C 1
ATOM 1745 O O . LEU A 1 217 ? 12.862 6.047 5.458 1.00 95.94 217 LEU A O 1
ATOM 1749 N N . SER A 1 218 ? 14.026 7.332 6.890 1.00 95.81 218 SER A N 1
ATOM 1750 C CA . SER A 1 218 ? 15.242 7.434 6.085 1.00 95.81 218 SER A CA 1
ATOM 1751 C C . SER A 1 218 ? 16.403 6.710 6.750 1.00 95.81 218 SER A C 1
ATOM 1753 O O . SER A 1 218 ? 16.560 6.713 7.976 1.00 95.81 218 SER A O 1
ATOM 1755 N N . GLY A 1 219 ? 17.258 6.118 5.927 1.00 95.94 219 GLY A N 1
ATOM 1756 C CA . GLY A 1 219 ? 18.480 5.485 6.386 1.00 95.94 219 GLY A CA 1
ATOM 1757 C C . GLY A 1 219 ? 19.366 5.043 5.237 1.00 95.94 219 GLY A C 1
ATOM 1758 O O . GLY A 1 219 ? 19.314 5.576 4.128 1.00 95.94 219 GLY A O 1
ATOM 1759 N N . VAL A 1 220 ? 20.198 4.056 5.532 1.00 96.75 220 VAL A N 1
ATOM 1760 C CA . VAL A 1 220 ? 21.164 3.480 4.607 1.00 96.75 220 VAL A CA 1
ATOM 1761 C C . VAL A 1 220 ? 20.941 1.974 4.554 1.00 96.75 220 VAL A C 1
ATOM 1763 O O . VAL A 1 220 ? 20.939 1.300 5.585 1.00 96.75 220 VAL A O 1
ATOM 1766 N N . ALA A 1 221 ? 20.763 1.439 3.349 1.00 97.00 221 ALA A N 1
ATOM 1767 C CA . ALA A 1 221 ? 20.788 0.005 3.112 1.00 97.00 221 ALA A CA 1
ATOM 1768 C C . ALA A 1 221 ? 22.243 -0.437 2.908 1.00 97.00 221 ALA A C 1
ATOM 1770 O O . ALA A 1 221 ? 22.973 0.131 2.090 1.00 97.00 221 ALA A O 1
ATOM 1771 N N . VAL A 1 222 ? 22.674 -1.448 3.661 1.00 96.56 222 VAL A N 1
ATOM 1772 C CA . VAL A 1 222 ? 24.071 -1.900 3.710 1.00 96.56 222 VAL A CA 1
ATOM 1773 C C . VAL A 1 222 ? 24.195 -3.345 3.245 1.00 96.56 222 VAL A C 1
ATOM 1775 O O . VAL A 1 222 ? 23.359 -4.202 3.539 1.00 96.56 222 VAL A O 1
ATOM 1778 N N . ALA A 1 223 ? 25.260 -3.611 2.497 1.00 93.81 223 ALA A N 1
ATOM 1779 C CA . ALA A 1 223 ? 25.722 -4.943 2.132 1.00 93.81 223 ALA A CA 1
ATOM 1780 C C . ALA A 1 223 ? 27.224 -5.065 2.428 1.00 93.81 223 ALA A C 1
ATOM 1782 O O . ALA A 1 223 ? 27.873 -4.094 2.805 1.00 93.81 223 ALA A O 1
ATOM 1783 N N . ALA A 1 224 ? 27.792 -6.260 2.236 1.00 88.00 224 ALA A N 1
ATOM 1784 C CA . ALA A 1 224 ? 29.198 -6.537 2.554 1.00 88.00 224 ALA A CA 1
ATOM 1785 C C . ALA A 1 224 ? 30.192 -5.572 1.878 1.00 88.00 224 ALA A C 1
ATOM 1787 O O . ALA A 1 224 ? 31.261 -5.307 2.413 1.00 88.00 224 ALA A O 1
ATOM 1788 N N . GLN A 1 225 ? 29.847 -5.061 0.694 1.00 84.44 225 GLN A N 1
ATOM 1789 C CA . GLN A 1 225 ? 30.693 -4.162 -0.093 1.00 84.44 225 GLN A CA 1
ATOM 1790 C C . GLN A 1 225 ? 29.840 -3.046 -0.685 1.00 84.44 225 GLN A C 1
ATOM 1792 O O . GLN A 1 225 ? 29.347 -3.175 -1.803 1.00 84.44 225 GLN A O 1
ATOM 1797 N N . GLY A 1 226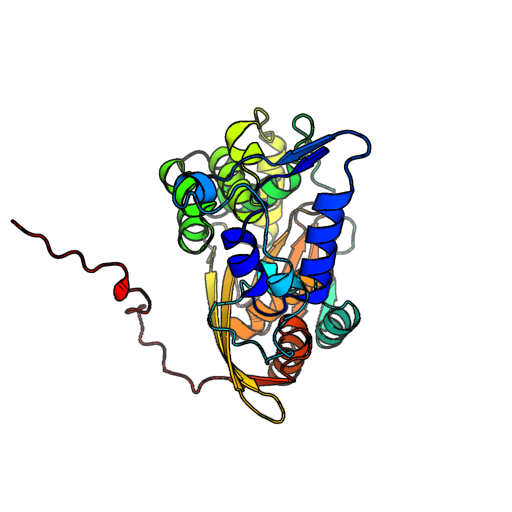 ? 29.610 -1.982 0.077 1.00 90.06 226 GLY A N 1
ATOM 1798 C CA . GLY A 1 226 ? 28.870 -0.806 -0.377 1.00 90.06 226 GLY A CA 1
ATOM 1799 C C . GLY A 1 226 ? 27.530 -0.605 0.324 1.00 90.06 226 GLY A C 1
ATOM 1800 O O . GLY A 1 226 ? 26.973 -1.502 0.959 1.00 90.06 226 GLY A O 1
ATOM 1801 N N . ALA A 1 227 ? 27.026 0.610 0.176 1.00 94.56 227 ALA A N 1
ATOM 1802 C CA . ALA A 1 227 ? 25.843 1.123 0.838 1.00 94.56 227 ALA A CA 1
ATOM 1803 C C . ALA A 1 227 ? 25.069 2.023 -0.130 1.00 94.56 227 ALA A C 1
ATOM 1805 O O . ALA A 1 227 ? 25.624 2.497 -1.122 1.00 94.56 227 ALA A O 1
ATOM 1806 N N . THR A 1 228 ? 23.791 2.246 0.139 1.00 94.81 228 THR A N 1
ATOM 1807 C CA . THR A 1 228 ? 22.946 3.150 -0.649 1.00 94.81 228 THR A CA 1
ATOM 1808 C C . THR A 1 228 ? 21.952 3.847 0.274 1.00 94.81 228 THR A C 1
ATOM 1810 O O . THR A 1 228 ? 21.501 3.219 1.240 1.00 94.81 228 THR A O 1
ATOM 1813 N N . PRO A 1 229 ? 21.631 5.133 0.044 1.00 95.19 229 PRO A N 1
ATOM 1814 C CA . PRO A 1 229 ? 20.506 5.749 0.733 1.00 95.19 229 PRO A CA 1
ATOM 1815 C C . PRO A 1 229 ? 19.236 4.945 0.453 1.00 95.19 229 PRO A C 1
ATOM 1817 O O . PRO A 1 229 ? 19.078 4.367 -0.619 1.00 95.19 229 PRO A O 1
ATOM 1820 N N . ILE A 1 230 ? 18.336 4.903 1.428 1.00 95.38 230 ILE A N 1
ATOM 1821 C CA . ILE A 1 230 ? 17.005 4.339 1.239 1.00 95.38 230 ILE A CA 1
ATOM 1822 C C . ILE A 1 230 ? 15.995 5.124 2.067 1.00 95.38 230 ILE A C 1
ATOM 1824 O O . ILE A 1 230 ? 16.250 5.479 3.221 1.00 95.38 230 ILE A O 1
ATOM 1828 N N . ASN A 1 231 ? 14.851 5.409 1.456 1.00 94.56 231 ASN A N 1
ATOM 1829 C CA . ASN A 1 231 ? 13.781 6.186 2.061 1.00 94.56 231 ASN A CA 1
ATOM 1830 C C . ASN A 1 231 ? 12.466 5.432 1.904 1.00 94.56 231 ASN A C 1
ATOM 1832 O O . ASN A 1 231 ? 12.165 4.954 0.814 1.00 94.56 231 ASN A O 1
ATOM 1836 N N . PHE A 1 232 ? 11.689 5.372 2.974 1.00 95.06 232 PHE A N 1
ATOM 1837 C CA . PHE A 1 232 ? 10.321 4.877 2.987 1.00 95.06 232 PHE A CA 1
ATOM 1838 C C . PHE A 1 232 ? 9.401 6.047 3.286 1.00 95.06 232 PHE A C 1
ATOM 1840 O O . PHE A 1 232 ? 9.686 6.836 4.190 1.00 95.06 232 PHE A O 1
ATOM 1847 N N . VAL A 1 233 ? 8.314 6.166 2.536 1.00 93.50 233 VAL A N 1
ATOM 1848 C CA . VAL A 1 233 ? 7.279 7.179 2.750 1.00 93.50 233 VAL A CA 1
ATOM 1849 C C . VAL A 1 233 ? 5.908 6.551 2.563 1.00 93.50 233 VAL A C 1
ATOM 1851 O O . VAL A 1 233 ? 5.752 5.578 1.828 1.00 93.50 233 VAL A O 1
ATOM 1854 N N . GLY A 1 234 ? 4.906 7.112 3.219 1.00 91.88 234 GLY A N 1
ATOM 1855 C CA . GLY A 1 234 ? 3.521 6.724 3.009 1.00 91.88 234 GLY A CA 1
ATOM 1856 C C . GLY A 1 234 ? 2.587 7.504 3.916 1.00 91.88 234 GLY A C 1
ATOM 1857 O O . GLY A 1 234 ? 3.013 8.409 4.639 1.00 91.88 234 GLY A O 1
ATOM 1858 N N . VAL A 1 235 ? 1.312 7.164 3.833 1.00 92.62 235 VAL A N 1
ATOM 1859 C CA . VAL A 1 235 ? 0.227 7.826 4.548 1.00 92.62 235 VAL A CA 1
ATOM 1860 C C . VAL A 1 235 ? -0.590 6.716 5.187 1.00 92.62 235 VAL A C 1
ATOM 1862 O O . VAL A 1 235 ? -1.102 5.868 4.468 1.00 92.62 235 VAL A O 1
ATOM 1865 N N . ALA A 1 236 ? -0.623 6.677 6.516 1.00 94.81 236 ALA A N 1
ATOM 1866 C CA . ALA A 1 236 ? -1.501 5.761 7.229 1.00 94.81 236 ALA A CA 1
ATOM 1867 C C . ALA A 1 236 ? -2.904 6.368 7.311 1.00 94.81 236 ALA A C 1
ATOM 1869 O O . ALA A 1 236 ? -3.031 7.580 7.520 1.00 94.81 236 ALA A O 1
ATOM 1870 N N . ASP A 1 237 ? -3.930 5.533 7.200 1.00 96.81 237 ASP A N 1
ATOM 1871 C CA . ASP A 1 237 ? -5.309 6.001 7.039 1.00 96.81 237 ASP A CA 1
ATOM 1872 C C . ASP A 1 237 ? -5.796 6.745 8.282 1.00 96.81 237 ASP A C 1
ATOM 1874 O O . ASP A 1 237 ? -6.356 7.837 8.172 1.00 96.81 237 ASP A O 1
ATOM 1878 N N . ALA A 1 238 ? -5.508 6.217 9.480 1.00 97.75 238 ALA A N 1
ATOM 1879 C CA . ALA A 1 238 ? -5.797 6.911 10.730 1.00 97.75 238 ALA A CA 1
ATOM 1880 C C . ALA A 1 238 ? -4.843 6.567 11.882 1.00 97.75 238 ALA A C 1
ATOM 1882 O O . ALA A 1 238 ? -4.275 5.479 11.972 1.00 97.75 238 ALA A O 1
ATOM 1883 N N . VAL A 1 239 ? -4.711 7.501 12.824 1.00 98.00 239 VAL A N 1
ATOM 1884 C CA . VAL A 1 239 ? -4.096 7.280 14.135 1.00 98.00 239 VAL A CA 1
ATOM 1885 C C . VAL A 1 239 ? -5.065 7.729 15.221 1.00 98.00 239 VAL A C 1
ATOM 1887 O O . VAL A 1 239 ? -5.472 8.891 15.280 1.00 98.00 239 VAL A O 1
ATOM 1890 N N . HIS A 1 240 ? -5.404 6.805 16.114 1.00 97.50 240 HIS A N 1
ATOM 1891 C CA . HIS A 1 240 ? -6.308 7.048 17.231 1.00 97.50 240 HIS A CA 1
ATOM 1892 C C . HIS A 1 240 ? -5.851 6.252 18.457 1.00 97.50 240 HIS A C 1
ATOM 1894 O O . HIS A 1 240 ? -5.392 5.119 18.325 1.00 97.50 240 HIS A O 1
ATOM 1900 N N . ASP A 1 241 ? -5.889 6.873 19.640 1.00 95.50 241 ASP A N 1
ATOM 1901 C CA . ASP A 1 241 ? -5.500 6.264 20.922 1.00 95.50 241 ASP A CA 1
ATOM 1902 C C . ASP A 1 241 ? -4.139 5.538 20.912 1.00 95.50 241 ASP A C 1
ATOM 1904 O O . ASP A 1 241 ? -3.920 4.502 21.540 1.00 95.50 241 ASP A O 1
ATOM 1908 N N . GLY A 1 242 ? -3.174 6.112 20.184 1.00 93.50 242 GLY A N 1
ATOM 1909 C CA . GLY A 1 242 ? -1.815 5.578 20.066 1.00 93.50 242 GLY A CA 1
ATOM 1910 C C . GLY A 1 242 ? -1.685 4.347 19.162 1.00 93.50 242 GLY A C 1
ATOM 1911 O O . GLY A 1 242 ? -0.590 3.777 19.090 1.00 93.50 242 GLY A O 1
ATOM 1912 N N . GLN A 1 243 ? -2.756 3.957 18.466 1.00 97.56 243 GLN A N 1
ATOM 1913 C CA . GLN A 1 243 ? -2.783 2.881 17.481 1.00 97.56 243 GLN A CA 1
ATOM 1914 C C . GLN A 1 243 ? -2.842 3.446 16.060 1.00 97.56 243 GLN A C 1
ATOM 1916 O O . GLN A 1 243 ? -3.538 4.426 15.801 1.00 97.56 243 GLN A O 1
ATOM 1921 N N . VAL A 1 244 ? -2.114 2.810 15.143 1.00 98.62 244 VAL A N 1
ATOM 1922 C CA . VAL A 1 244 ? -2.212 3.087 13.702 1.00 98.62 244 VAL A CA 1
ATOM 1923 C C . VAL A 1 244 ? -3.267 2.168 13.102 1.00 98.62 244 VAL A C 1
ATOM 1925 O O . VAL A 1 244 ? -3.189 0.958 13.296 1.00 98.62 244 VAL A O 1
ATOM 1928 N N . PHE A 1 245 ? -4.228 2.718 12.376 1.00 98.56 245 PHE A N 1
ATOM 1929 C CA . PHE A 1 245 ? -5.239 1.965 11.648 1.00 98.56 245 PHE A CA 1
ATOM 1930 C C . PHE A 1 245 ? -4.904 1.977 10.161 1.00 98.56 245 PHE A C 1
ATOM 1932 O O . PHE A 1 245 ? -4.711 3.042 9.579 1.00 98.56 245 PHE A O 1
ATOM 1939 N N . GLU A 1 246 ? -4.847 0.782 9.583 1.00 98.31 246 GLU A N 1
ATOM 1940 C CA . GLU A 1 246 ? -4.794 0.560 8.141 1.00 98.31 246 GLU A CA 1
ATOM 1941 C C . GLU A 1 246 ? -6.107 -0.109 7.727 1.00 98.31 246 GLU A C 1
ATOM 1943 O O . GLU A 1 246 ? -6.424 -1.218 8.175 1.00 98.31 246 GLU A O 1
ATOM 1948 N N . LEU A 1 247 ? -6.877 0.572 6.895 1.00 97.56 247 LEU A N 1
ATOM 1949 C CA . LEU A 1 247 ? -8.177 0.172 6.395 1.00 97.56 247 LEU A CA 1
ATOM 1950 C C . LEU A 1 247 ? -8.013 -0.487 5.026 1.00 97.56 247 LEU A C 1
ATOM 1952 O O . LEU A 1 247 ? -7.313 -0.012 4.138 1.00 97.56 247 LEU A O 1
ATOM 1956 N N . LYS A 1 248 ? -8.705 -1.603 4.820 1.00 95.88 248 LYS A N 1
ATOM 1957 C CA . LYS A 1 248 ? -8.766 -2.308 3.538 1.00 95.88 248 LYS A CA 1
ATOM 1958 C C . LYS A 1 248 ? -10.212 -2.611 3.190 1.00 95.88 248 LYS A C 1
ATOM 1960 O O . LYS A 1 248 ? -11.024 -2.882 4.067 1.00 95.88 248 LYS A O 1
ATOM 1965 N N . PHE A 1 249 ? -10.514 -2.617 1.897 1.00 94.12 249 PHE A N 1
ATOM 1966 C CA . PHE A 1 249 ? -11.802 -3.069 1.377 1.00 94.12 249 PHE A CA 1
ATOM 1967 C C . PHE A 1 249 ? -11.579 -4.206 0.374 1.00 94.12 249 PHE A C 1
ATOM 1969 O O . PHE A 1 249 ? -11.582 -4.017 -0.842 1.00 94.12 249 PHE A O 1
ATOM 1976 N N . VAL A 1 250 ? -11.312 -5.408 0.887 1.00 92.69 250 VAL A N 1
ATOM 1977 C CA . VAL A 1 250 ? -10.842 -6.557 0.092 1.00 92.69 250 VAL A CA 1
ATOM 1978 C C . VAL A 1 250 ? -11.579 -7.830 0.479 1.00 92.69 250 VAL A C 1
ATOM 1980 O O . VAL A 1 250 ? -12.196 -7.904 1.534 1.00 92.69 250 VAL A O 1
ATOM 1983 N N . THR A 1 251 ? -11.562 -8.848 -0.376 1.00 90.50 251 THR A N 1
ATOM 1984 C CA . THR A 1 251 ? -12.190 -10.139 -0.043 1.00 90.50 251 THR A CA 1
ATOM 1985 C C . THR A 1 251 ? -11.448 -10.884 1.061 1.00 90.50 251 THR A C 1
ATOM 1987 O O . THR A 1 251 ? -12.083 -11.558 1.862 1.00 90.50 251 THR A O 1
ATOM 1990 N N . GLU A 1 252 ? -10.126 -10.746 1.108 1.00 93.00 252 GLU A N 1
ATOM 1991 C CA . GLU A 1 252 ? -9.257 -11.348 2.115 1.00 93.00 252 GLU A CA 1
ATOM 1992 C C . GLU A 1 252 ? -8.032 -10.461 2.339 1.00 93.00 252 GLU A C 1
ATOM 1994 O O . GLU A 1 252 ? -7.562 -9.799 1.409 1.00 93.00 252 GLU A O 1
ATOM 1999 N N . LEU A 1 253 ? -7.538 -10.433 3.576 1.00 95.31 253 LEU A N 1
ATOM 2000 C CA . LEU A 1 253 ? -6.276 -9.781 3.909 1.00 95.31 253 LEU A CA 1
ATOM 2001 C C . LEU A 1 253 ? -5.106 -10.679 3.503 1.00 95.31 253 LEU A C 1
ATOM 2003 O O . LEU A 1 253 ? -5.119 -11.883 3.761 1.00 95.31 253 LEU A O 1
ATOM 2007 N N . ASP A 1 254 ? -4.061 -10.085 2.934 1.00 95.94 254 ASP A N 1
ATOM 2008 C CA . ASP A 1 254 ? -2.853 -10.799 2.530 1.00 95.94 254 ASP A CA 1
ATOM 2009 C C . ASP A 1 254 ? -1.601 -10.328 3.289 1.00 95.94 254 ASP A C 1
ATOM 2011 O O . ASP A 1 254 ? -1.612 -9.369 4.063 1.00 95.94 254 ASP A O 1
ATOM 2015 N N . HIS A 1 255 ? -0.493 -11.046 3.095 1.00 97.69 255 HIS A N 1
ATOM 2016 C CA . HIS A 1 255 ? 0.780 -10.750 3.753 1.00 97.69 255 HIS A CA 1
ATOM 2017 C C . HIS A 1 255 ? 1.307 -9.326 3.482 1.00 97.69 255 HIS A C 1
ATOM 2019 O O . HIS A 1 255 ? 1.667 -8.663 4.459 1.00 97.69 255 HIS A O 1
ATOM 2025 N N . PRO A 1 256 ? 1.351 -8.826 2.229 1.00 97.69 256 PRO A N 1
ATOM 2026 C CA . PRO A 1 256 ? 1.684 -7.432 1.942 1.00 97.69 256 PRO A CA 1
ATOM 2027 C C . PRO A 1 256 ? 0.921 -6.408 2.789 1.00 97.69 256 PRO A C 1
ATOM 2029 O O . PRO A 1 256 ? 1.553 -5.496 3.319 1.00 97.69 256 PRO A O 1
ATOM 2032 N N . MET A 1 257 ? -0.388 -6.580 3.003 1.00 97.88 257 MET A N 1
ATOM 2033 C CA . MET A 1 257 ? -1.182 -5.644 3.814 1.00 97.88 257 MET A CA 1
ATOM 2034 C C . MET A 1 257 ? -0.729 -5.602 5.284 1.00 97.88 257 MET A C 1
ATOM 2036 O O . MET A 1 257 ? -0.621 -4.526 5.874 1.00 97.88 257 MET A O 1
ATOM 2040 N N . PHE A 1 258 ? -0.387 -6.752 5.879 1.00 98.62 258 PHE A N 1
ATOM 2041 C CA . PHE A 1 258 ? 0.200 -6.793 7.228 1.00 98.62 258 PHE A CA 1
ATOM 2042 C C . PHE A 1 258 ? 1.568 -6.111 7.284 1.00 98.62 258 PHE A C 1
ATOM 2044 O O . PHE A 1 258 ? 1.873 -5.402 8.245 1.00 98.62 258 PHE A O 1
ATOM 2051 N N . LEU A 1 259 ? 2.400 -6.334 6.265 1.00 98.75 259 LEU A N 1
ATOM 2052 C CA . LEU A 1 259 ? 3.734 -5.748 6.184 1.00 98.75 259 LEU A CA 1
ATOM 2053 C C . LEU A 1 259 ? 3.693 -4.234 5.964 1.00 98.75 259 LEU A C 1
ATOM 2055 O O . LEU A 1 259 ? 4.531 -3.528 6.525 1.00 98.75 259 LEU A O 1
ATOM 2059 N N . GLN A 1 260 ? 2.714 -3.733 5.208 1.00 98.31 260 GLN A N 1
ATOM 2060 C CA . GLN A 1 260 ? 2.469 -2.303 5.036 1.00 98.31 260 GLN A CA 1
ATOM 2061 C C . GLN A 1 260 ? 2.190 -1.637 6.390 1.00 98.31 260 GLN A C 1
ATOM 2063 O O . GLN A 1 260 ? 2.901 -0.703 6.767 1.00 98.31 260 GLN A O 1
ATOM 2068 N N . LEU A 1 261 ? 1.232 -2.162 7.166 1.00 98.75 261 LEU A N 1
ATOM 2069 C CA . LEU A 1 261 ? 0.940 -1.643 8.505 1.00 98.75 261 LEU A CA 1
ATOM 2070 C C . LEU A 1 261 ? 2.161 -1.748 9.429 1.00 98.75 261 LEU A C 1
ATOM 2072 O O . LEU A 1 261 ? 2.511 -0.784 10.104 1.00 98.75 261 LEU A O 1
ATOM 2076 N N . ALA A 1 262 ? 2.851 -2.889 9.446 1.00 98.81 262 ALA A N 1
ATOM 2077 C CA . ALA A 1 262 ? 4.056 -3.065 10.256 1.00 98.81 262 ALA A CA 1
ATOM 2078 C C . ALA A 1 262 ? 5.151 -2.041 9.916 1.00 98.81 262 ALA A C 1
ATOM 2080 O O . ALA A 1 262 ? 5.807 -1.502 10.810 1.00 98.81 262 ALA A O 1
ATOM 2081 N N . LEU A 1 263 ? 5.325 -1.729 8.630 1.00 98.62 263 LEU A N 1
ATOM 2082 C CA . LEU A 1 263 ? 6.249 -0.698 8.182 1.00 98.62 263 LEU A CA 1
ATOM 2083 C C . LEU A 1 263 ? 5.815 0.690 8.679 1.00 98.62 263 LEU A C 1
ATOM 2085 O O . LEU A 1 263 ? 6.664 1.422 9.190 1.00 98.62 263 LEU A O 1
ATOM 2089 N N . TYR A 1 264 ? 4.519 1.019 8.651 1.00 98.56 264 TYR A N 1
ATOM 2090 C CA . TYR A 1 264 ? 4.000 2.244 9.273 1.00 98.56 264 TYR A CA 1
ATOM 2091 C C . TYR A 1 264 ? 4.291 2.327 10.772 1.00 98.56 264 TYR A C 1
ATOM 2093 O O . TYR A 1 264 ? 4.739 3.373 11.247 1.00 98.56 264 TYR A O 1
ATOM 2101 N N . LEU A 1 265 ? 4.143 1.228 11.516 1.00 98.62 265 LEU A N 1
ATOM 2102 C CA . LEU A 1 265 ? 4.481 1.201 12.942 1.00 98.62 265 LEU A CA 1
ATOM 2103 C C . LEU A 1 265 ? 5.939 1.600 13.185 1.00 98.62 265 LEU A C 1
ATOM 2105 O O . LEU A 1 265 ? 6.218 2.458 14.024 1.00 98.62 265 LEU A O 1
ATOM 2109 N N . VAL A 1 266 ? 6.873 1.049 12.406 1.00 98.38 266 VAL A N 1
ATOM 2110 C CA . VAL A 1 266 ? 8.296 1.389 12.534 1.00 98.38 266 VAL A CA 1
ATOM 2111 C C . VAL A 1 266 ? 8.592 2.813 12.055 1.00 98.38 266 VAL A C 1
ATOM 2113 O O . VAL A 1 266 ? 9.369 3.521 12.701 1.00 98.38 266 VAL A O 1
ATOM 2116 N N . MET A 1 267 ? 7.968 3.261 10.961 1.00 97.19 267 MET A N 1
ATOM 2117 C CA . MET A 1 267 ? 8.144 4.615 10.424 1.00 97.19 267 MET A CA 1
ATOM 2118 C C . MET A 1 267 ? 7.665 5.692 11.403 1.00 97.19 267 MET A C 1
ATOM 2120 O O . MET A 1 267 ? 8.374 6.675 11.620 1.00 97.19 267 MET A O 1
ATOM 2124 N N . GLY A 1 268 ? 6.490 5.503 12.008 1.00 95.50 268 GLY A N 1
ATOM 2125 C CA . GLY A 1 268 ? 5.901 6.440 12.968 1.00 95.50 268 GLY A CA 1
ATOM 2126 C C . GLY A 1 268 ? 6.343 6.230 14.421 1.00 95.50 268 GLY A C 1
ATOM 2127 O O . GLY A 1 268 ? 6.012 7.037 15.282 1.00 95.50 268 GLY A O 1
ATOM 2128 N N . GLY A 1 269 ? 7.101 5.168 14.722 1.00 95.88 269 GLY A N 1
ATOM 2129 C CA . GLY A 1 269 ? 7.510 4.837 16.092 1.00 95.88 269 GLY A CA 1
ATOM 2130 C C . GLY A 1 269 ? 6.358 4.352 16.983 1.00 95.88 269 GLY A C 1
ATOM 2131 O O . GLY A 1 269 ? 6.436 4.462 18.208 1.00 95.88 269 GLY A O 1
ATOM 2132 N N . HIS A 1 270 ? 5.294 3.819 16.380 1.00 97.44 270 HIS A N 1
ATOM 2133 C CA . HIS A 1 270 ? 4.146 3.255 17.082 1.00 97.44 270 HIS A CA 1
ATOM 2134 C C . HIS A 1 270 ? 4.398 1.792 17.446 1.00 97.44 270 HIS A C 1
ATOM 2136 O O . HIS A 1 270 ? 5.059 1.052 16.723 1.00 97.44 270 HIS A O 1
ATOM 2142 N N . LYS A 1 271 ? 3.844 1.356 18.580 1.00 97.31 271 LYS A N 1
ATOM 2143 C CA . LYS A 1 271 ? 3.964 -0.041 19.031 1.00 97.31 271 LYS A CA 1
ATOM 2144 C C . LYS A 1 271 ? 2.824 -0.929 18.546 1.00 97.31 271 LYS A C 1
ATOM 2146 O O . LYS A 1 271 ? 3.016 -2.131 18.424 1.00 97.31 271 LYS A O 1
ATOM 2151 N N . ASN A 1 272 ? 1.652 -0.341 18.314 1.00 98.06 272 ASN A N 1
ATOM 2152 C CA . ASN A 1 272 ? 0.413 -1.061 18.055 1.00 98.06 272 ASN A CA 1
ATOM 2153 C C . ASN A 1 272 ? -0.230 -0.559 16.768 1.00 98.06 272 ASN A C 1
ATOM 2155 O O . ASN A 1 272 ? -0.375 0.651 16.582 1.00 98.06 272 ASN A O 1
ATOM 2159 N N . GLY A 1 273 ? -0.668 -1.495 15.936 1.00 98.56 273 GLY A N 1
ATOM 2160 C CA . GLY A 1 273 ? -1.499 -1.227 14.775 1.00 98.56 273 GLY A CA 1
ATOM 2161 C C . GLY A 1 273 ? -2.739 -2.105 14.745 1.00 98.56 273 GLY A C 1
ATOM 2162 O O . GLY A 1 273 ? -2.768 -3.167 15.371 1.00 98.56 273 GLY A O 1
ATOM 2163 N N . VAL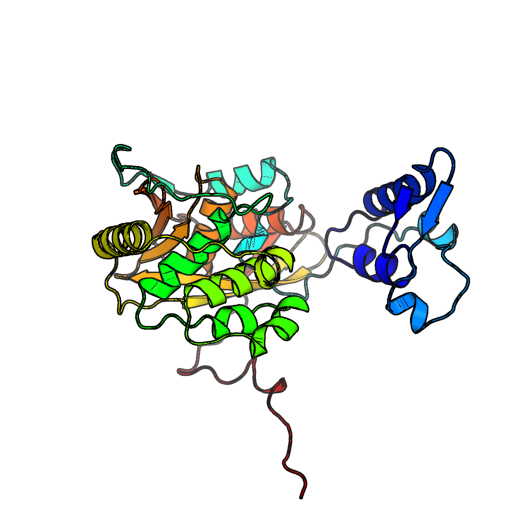 A 1 274 ? -3.742 -1.660 13.998 1.00 98.56 274 VAL A N 1
ATOM 2164 C CA . VAL A 1 274 ? -4.942 -2.413 13.654 1.00 98.56 274 VAL A CA 1
ATOM 2165 C C . VAL A 1 274 ? -5.052 -2.460 12.134 1.00 98.56 274 VAL A C 1
ATOM 2167 O O . VAL A 1 274 ? -5.210 -1.426 11.492 1.00 98.56 274 VAL A O 1
ATOM 2170 N N . LEU A 1 275 ? -4.962 -3.660 11.563 1.00 98.50 275 LEU A N 1
ATOM 2171 C CA . LEU A 1 275 ? -5.317 -3.896 10.166 1.00 98.50 275 LEU A CA 1
ATOM 2172 C C . LEU A 1 275 ? -6.791 -4.284 10.131 1.00 98.50 275 LEU A C 1
ATOM 2174 O O . LEU A 1 275 ? -7.176 -5.256 10.787 1.00 98.50 275 LEU A O 1
ATOM 2178 N N . TRP A 1 276 ? -7.603 -3.530 9.399 1.00 97.56 276 TRP A N 1
ATOM 2179 C CA . TRP A 1 276 ? -9.048 -3.717 9.366 1.00 97.56 276 TRP A CA 1
ATOM 2180 C C . TRP A 1 276 ? -9.553 -3.850 7.939 1.00 97.56 276 TRP A C 1
ATOM 2182 O O . TRP A 1 276 ? -9.523 -2.902 7.160 1.00 97.56 276 TRP A O 1
ATOM 2192 N N . ASN A 1 277 ? -10.073 -5.026 7.610 1.00 96.12 277 ASN A N 1
ATOM 2193 C CA . ASN A 1 277 ? -10.857 -5.218 6.408 1.00 96.12 277 ASN A CA 1
ATOM 2194 C C . ASN A 1 277 ? -12.305 -4.793 6.666 1.00 96.12 277 ASN A C 1
ATOM 2196 O O . ASN A 1 277 ? -13.118 -5.570 7.163 1.00 96.12 277 ASN A O 1
ATOM 2200 N N . THR A 1 278 ? -12.653 -3.561 6.323 1.00 95.31 278 THR A N 1
ATOM 2201 C CA . THR A 1 278 ? -13.990 -3.007 6.577 1.00 95.31 278 THR A CA 1
ATOM 2202 C C . THR A 1 278 ? -15.070 -3.692 5.753 1.00 95.31 278 THR A C 1
ATOM 2204 O O . THR A 1 278 ? -16.240 -3.659 6.127 1.00 95.31 278 THR A O 1
ATOM 2207 N N . ARG A 1 279 ? -14.706 -4.397 4.678 1.00 93.81 279 ARG A N 1
ATOM 2208 C CA . ARG A 1 279 ? -15.644 -5.209 3.902 1.00 93.81 279 ARG A CA 1
ATOM 2209 C C . ARG A 1 279 ? -16.210 -6.368 4.720 1.00 93.81 279 ARG A C 1
ATOM 2211 O O . ARG A 1 279 ? -17.423 -6.547 4.744 1.00 93.81 279 ARG A O 1
ATOM 2218 N N . THR A 1 280 ? -15.344 -7.152 5.358 1.00 93.31 280 THR A N 1
ATOM 2219 C CA . THR A 1 280 ? -15.698 -8.382 6.098 1.00 93.31 280 THR A CA 1
ATOM 2220 C C . THR A 1 280 ? -15.753 -8.171 7.613 1.00 93.31 280 THR A C 1
ATOM 2222 O O . THR A 1 280 ? -16.100 -9.086 8.348 1.00 93.31 280 THR A O 1
ATOM 2225 N N . ASP A 1 281 ? -15.390 -6.972 8.071 1.00 94.44 281 ASP A N 1
ATOM 2226 C CA . ASP A 1 281 ? -15.152 -6.605 9.471 1.00 94.44 281 ASP A CA 1
ATOM 2227 C C . ASP A 1 281 ? -14.009 -7.376 10.165 1.00 94.44 281 ASP A C 1
ATOM 2229 O O . ASP A 1 281 ? -13.830 -7.293 11.383 1.00 94.44 281 ASP A O 1
ATOM 2233 N N . GLU A 1 282 ? -13.189 -8.093 9.392 1.00 95.31 282 GLU A N 1
ATOM 2234 C CA . GLU A 1 282 ? -12.004 -8.784 9.899 1.00 95.31 282 GLU A CA 1
ATOM 2235 C C . GLU A 1 282 ? -10.963 -7.776 10.404 1.00 95.31 282 GLU A C 1
ATOM 2237 O O . GLU A 1 282 ? -10.573 -6.847 9.692 1.00 95.31 282 GLU A O 1
ATOM 2242 N N . ARG A 1 283 ? -10.479 -7.973 11.633 1.00 96.00 283 ARG A N 1
ATOM 2243 C CA . ARG A 1 283 ? -9.561 -7.079 12.339 1.00 96.00 283 ARG A CA 1
ATOM 2244 C C . ARG A 1 283 ? -8.421 -7.834 12.990 1.00 96.00 283 ARG A C 1
ATOM 2246 O O . ARG A 1 283 ? -8.607 -8.824 13.696 1.00 96.00 283 ARG A O 1
ATOM 2253 N N . TRP A 1 284 ? -7.228 -7.273 12.859 1.00 98.00 284 TRP A N 1
ATOM 2254 C CA . TRP A 1 284 ? -6.018 -7.817 13.455 1.00 98.00 284 TRP A CA 1
ATOM 2255 C C . TRP A 1 284 ? -5.236 -6.742 14.189 1.00 98.00 284 TRP A C 1
ATOM 2257 O O . TRP A 1 284 ? -4.915 -5.704 13.620 1.00 98.00 284 TRP A O 1
ATOM 2267 N N . ALA A 1 285 ? -4.853 -7.030 15.430 1.00 98.38 285 ALA A N 1
ATOM 2268 C CA . ALA A 1 285 ? -3.773 -6.317 16.088 1.00 98.38 285 ALA A CA 1
ATOM 2269 C C . ALA A 1 285 ? -2.445 -6.772 15.487 1.00 98.38 285 ALA A C 1
ATOM 2271 O O . ALA A 1 285 ? -2.201 -7.975 15.357 1.00 98.38 285 ALA A O 1
ATOM 2272 N N . VAL A 1 286 ? -1.592 -5.804 15.167 1.00 98.75 286 VAL A N 1
ATOM 2273 C CA . VAL A 1 286 ? -0.254 -6.024 14.620 1.00 98.75 286 VAL A CA 1
ATOM 2274 C C . VAL A 1 286 ? 0.761 -5.281 15.477 1.00 98.75 286 VAL A C 1
ATOM 2276 O O . VAL A 1 286 ? 0.555 -4.118 15.833 1.00 98.75 286 VAL A O 1
ATOM 2279 N N . GLN A 1 287 ? 1.863 -5.948 15.801 1.00 98.75 287 GLN A N 1
ATOM 2280 C CA . GLN A 1 287 ? 3.028 -5.346 16.443 1.00 98.75 287 GLN A CA 1
ATOM 2281 C C . GLN A 1 287 ? 4.312 -5.803 15.751 1.00 98.75 287 GLN A C 1
ATOM 2283 O O . GLN A 1 287 ? 4.368 -6.873 15.140 1.00 98.75 287 GLN A O 1
ATOM 2288 N N . VAL A 1 288 ? 5.364 -4.996 15.901 1.00 98.75 288 VAL A N 1
ATOM 2289 C CA . VAL A 1 288 ? 6.731 -5.329 15.484 1.00 98.75 288 VAL A CA 1
ATOM 2290 C C . VAL A 1 288 ? 7.601 -5.419 16.743 1.00 98.75 288 VAL A C 1
ATOM 2292 O O . VAL A 1 288 ? 8.095 -4.389 17.207 1.00 98.75 288 VAL A O 1
ATOM 2295 N N . PRO A 1 289 ? 7.771 -6.617 17.339 1.00 98.44 289 PRO A N 1
ATOM 2296 C CA . PRO A 1 289 ? 8.486 -6.773 18.609 1.00 98.44 289 PRO A CA 1
ATOM 2297 C C . PRO A 1 289 ? 9.954 -6.335 18.545 1.00 98.44 289 PRO A C 1
ATOM 2299 O O . PRO A 1 289 ? 10.482 -5.796 19.515 1.00 98.44 289 PRO A O 1
ATOM 2302 N N . ASP A 1 290 ? 10.597 -6.546 17.394 1.00 98.44 290 ASP A N 1
ATOM 2303 C CA . ASP A 1 290 ? 11.980 -6.154 17.120 1.00 98.44 290 ASP A CA 1
ATOM 2304 C C . ASP A 1 290 ? 12.040 -5.319 15.824 1.00 98.44 290 ASP A C 1
ATOM 2306 O O . ASP A 1 290 ? 12.203 -5.870 14.727 1.00 98.44 290 ASP A O 1
ATOM 2310 N N . PRO A 1 291 ? 11.872 -3.984 15.924 1.00 98.00 291 PRO A N 1
ATOM 2311 C CA . PRO A 1 291 ? 11.887 -3.093 14.765 1.00 98.00 291 PRO A CA 1
ATOM 2312 C C . PRO A 1 291 ? 13.197 -3.124 13.974 1.00 98.00 291 PRO A C 1
ATOM 2314 O O . PRO A 1 291 ? 13.183 -2.929 12.759 1.00 98.00 291 PRO A O 1
ATOM 2317 N N . GLU A 1 292 ? 14.332 -3.369 14.630 1.00 97.38 292 GLU A N 1
ATOM 2318 C CA . GLU A 1 292 ? 15.637 -3.400 13.966 1.00 97.38 292 GLU A CA 1
ATOM 2319 C C . GLU A 1 292 ? 15.756 -4.638 13.077 1.00 97.38 292 GLU A C 1
ATOM 2321 O O . GLU A 1 292 ? 16.022 -4.526 11.872 1.00 97.38 292 GLU A O 1
ATOM 2326 N N . ARG A 1 293 ? 15.468 -5.816 13.644 1.00 98.44 293 ARG A N 1
ATOM 2327 C CA . ARG A 1 293 ? 15.474 -7.079 12.901 1.00 98.44 293 ARG A CA 1
ATOM 2328 C C . ARG A 1 293 ? 14.432 -7.084 11.788 1.00 98.44 293 ARG A C 1
ATOM 2330 O O . ARG A 1 293 ? 14.729 -7.551 10.686 1.00 98.44 293 ARG A O 1
ATOM 2337 N N . PHE A 1 294 ? 13.245 -6.534 12.044 1.00 98.75 294 PHE A N 1
ATOM 2338 C CA . PHE A 1 294 ? 12.222 -6.354 11.018 1.00 98.75 294 PHE A CA 1
ATOM 2339 C C . PHE A 1 294 ? 12.737 -5.501 9.858 1.00 98.75 294 PHE A C 1
ATOM 2341 O O . PHE A 1 294 ? 12.662 -5.931 8.709 1.00 98.75 294 PHE A O 1
ATOM 2348 N N . MET A 1 295 ? 13.354 -4.347 10.132 1.00 98.56 295 MET A N 1
ATOM 2349 C CA . MET A 1 295 ? 13.885 -3.494 9.067 1.00 98.56 295 MET A CA 1
ATOM 2350 C C . MET A 1 295 ? 15.014 -4.158 8.274 1.00 98.56 295 MET A C 1
ATOM 2352 O O . MET A 1 295 ? 15.117 -3.931 7.072 1.00 98.56 295 MET A O 1
ATOM 2356 N N . HIS A 1 296 ? 15.842 -5.010 8.883 1.00 98.44 296 HIS A N 1
ATOM 2357 C CA . HIS A 1 296 ? 16.817 -5.805 8.125 1.00 98.44 296 HIS A CA 1
ATOM 2358 C C . HIS A 1 296 ? 16.135 -6.759 7.132 1.00 98.44 296 HIS A C 1
ATOM 2360 O O . HIS A 1 296 ? 16.544 -6.833 5.969 1.00 98.44 296 HIS A O 1
ATOM 2366 N N . ALA A 1 297 ? 15.065 -7.438 7.559 1.00 98.62 297 ALA A N 1
ATOM 2367 C CA . ALA A 1 297 ? 14.268 -8.293 6.682 1.00 98.62 297 ALA A CA 1
ATOM 2368 C C . ALA A 1 297 ? 13.581 -7.483 5.571 1.00 98.62 297 ALA A C 1
ATOM 2370 O O . ALA A 1 297 ? 13.638 -7.881 4.408 1.00 98.62 297 ALA A O 1
ATOM 2371 N N . VAL A 1 298 ? 13.024 -6.308 5.895 1.00 98.50 298 VAL A N 1
ATOM 2372 C CA . VAL A 1 298 ? 12.446 -5.382 4.906 1.00 98.50 298 VAL A CA 1
ATOM 2373 C C . VAL A 1 298 ? 13.489 -4.995 3.863 1.00 98.50 298 VAL A C 1
ATOM 2375 O O . VAL A 1 298 ? 13.211 -5.125 2.677 1.00 98.50 298 VAL A O 1
ATOM 2378 N N . ILE A 1 299 ? 14.709 -4.605 4.254 1.00 98.00 299 ILE A N 1
ATOM 2379 C CA . ILE A 1 299 ? 15.780 -4.276 3.295 1.00 98.00 299 ILE A CA 1
ATOM 2380 C C . ILE A 1 299 ? 16.093 -5.452 2.377 1.00 98.00 299 ILE A C 1
ATOM 2382 O O . ILE A 1 299 ? 16.166 -5.278 1.158 1.00 98.00 299 ILE A O 1
ATOM 2386 N N . LEU A 1 300 ? 16.249 -6.647 2.940 1.00 97.44 300 LEU A N 1
ATOM 2387 C CA . LEU A 1 300 ? 16.502 -7.852 2.160 1.00 97.44 300 LEU A CA 1
ATOM 2388 C C . LEU A 1 300 ? 15.352 -8.138 1.179 1.00 97.44 300 LEU A C 1
ATOM 2390 O O . LEU A 1 300 ? 15.602 -8.522 0.036 1.00 97.44 300 LEU A O 1
ATOM 2394 N N . CYS A 1 301 ? 14.108 -7.898 1.590 1.00 97.56 301 CYS A N 1
ATOM 2395 C CA . CYS A 1 301 ? 12.921 -8.070 0.765 1.00 97.56 301 CYS A CA 1
ATOM 2396 C C . CYS A 1 301 ? 12.828 -7.032 -0.362 1.00 97.56 301 CYS A C 1
ATOM 2398 O O . CYS A 1 301 ? 12.837 -7.396 -1.542 1.00 97.56 301 CYS A O 1
ATOM 2400 N N . VAL A 1 302 ? 12.772 -5.742 -0.020 1.00 95.75 302 VAL A N 1
ATOM 2401 C CA . VAL A 1 302 ? 12.465 -4.667 -0.975 1.00 95.75 302 VAL A CA 1
ATOM 2402 C C . VAL A 1 302 ? 13.571 -4.460 -1.998 1.00 95.75 302 VAL A C 1
ATOM 2404 O O . VAL A 1 302 ? 13.253 -4.118 -3.133 1.00 95.75 302 VAL A O 1
ATOM 2407 N N . THR A 1 303 ? 14.826 -4.747 -1.624 1.00 94.38 303 THR A N 1
ATOM 2408 C CA . THR A 1 303 ? 16.001 -4.663 -2.509 1.00 94.38 303 THR A CA 1
ATOM 2409 C C . THR A 1 303 ? 16.326 -5.976 -3.218 1.00 94.38 303 THR A C 1
ATOM 2411 O O . THR A 1 303 ? 17.445 -6.148 -3.698 1.00 94.38 303 THR A O 1
ATOM 2414 N N . LYS A 1 304 ? 15.419 -6.965 -3.189 1.00 92.56 304 LYS A N 1
ATOM 2415 C CA . LYS A 1 304 ? 15.617 -8.305 -3.770 1.00 92.56 304 LYS A CA 1
ATOM 2416 C C . LYS A 1 304 ? 16.985 -8.913 -3.422 1.00 92.56 304 LYS A C 1
ATOM 2418 O O . LYS A 1 304 ? 17.695 -9.432 -4.282 1.00 92.56 304 LYS A O 1
ATOM 2423 N N . GLN A 1 305 ? 17.340 -8.851 -2.137 1.00 93.38 305 GLN A N 1
ATOM 2424 C CA . GLN A 1 305 ? 18.557 -9.404 -1.528 1.00 93.38 305 GLN A CA 1
ATOM 2425 C C . GLN A 1 305 ? 19.877 -8.713 -1.928 1.00 93.38 305 GLN A C 1
ATOM 2427 O O . GLN A 1 305 ? 20.960 -9.201 -1.591 1.00 93.38 305 GLN A O 1
ATOM 2432 N N . ARG A 1 306 ? 19.821 -7.557 -2.607 1.00 92.06 306 ARG A N 1
ATOM 2433 C CA . ARG A 1 306 ? 21.009 -6.751 -2.958 1.00 92.06 306 ARG A CA 1
ATOM 2434 C C . ARG A 1 306 ? 21.670 -6.118 -1.741 1.00 92.06 306 ARG A C 1
ATOM 2436 O O . ARG A 1 306 ? 22.894 -5.967 -1.716 1.00 92.06 306 ARG A O 1
ATOM 2443 N N . TYR A 1 307 ? 20.855 -5.772 -0.752 1.00 96.12 307 TYR A N 1
ATOM 2444 C CA . TYR A 1 307 ? 21.258 -5.244 0.543 1.00 96.12 307 TYR A CA 1
ATOM 2445 C C . TYR A 1 307 ? 20.695 -6.129 1.659 1.00 96.12 307 TYR A C 1
ATOM 2447 O O . TYR A 1 307 ? 19.765 -6.903 1.440 1.00 96.12 307 TYR A O 1
ATOM 2455 N N . ARG A 1 308 ? 21.310 -6.082 2.846 1.00 96.06 308 ARG A N 1
ATOM 2456 C CA . ARG A 1 308 ? 21.015 -7.026 3.942 1.00 96.06 308 ARG A CA 1
ATOM 2457 C C . ARG A 1 308 ? 20.670 -6.371 5.271 1.00 96.06 308 ARG A C 1
ATOM 2459 O O . ARG A 1 308 ? 20.041 -7.018 6.096 1.00 96.06 308 ARG A O 1
ATOM 2466 N N . ALA A 1 309 ? 21.103 -5.135 5.493 1.00 96.88 309 ALA A N 1
ATOM 2467 C CA . ALA A 1 309 ? 20.895 -4.449 6.759 1.00 96.88 309 ALA A CA 1
ATOM 2468 C C . ALA A 1 309 ? 20.382 -3.031 6.534 1.00 96.88 309 ALA A C 1
ATOM 2470 O O . ALA A 1 309 ? 20.747 -2.374 5.557 1.00 96.88 309 ALA A O 1
ATOM 2471 N N . PHE A 1 310 ? 19.562 -2.574 7.473 1.00 97.69 310 PHE A N 1
ATOM 2472 C CA . PHE A 1 310 ? 19.123 -1.191 7.571 1.00 97.69 310 PHE A CA 1
ATOM 2473 C C . PHE A 1 310 ? 19.927 -0.484 8.654 1.00 97.69 310 PHE A C 1
ATOM 2475 O O . PHE A 1 310 ? 20.007 -0.974 9.777 1.00 97.69 310 PHE A O 1
ATOM 2482 N N . GLN A 1 311 ? 20.476 0.681 8.339 1.00 96.00 311 GLN A N 1
ATOM 2483 C CA . GLN A 1 311 ? 21.059 1.584 9.322 1.00 96.00 311 GLN A CA 1
ATOM 2484 C C . GLN A 1 311 ? 20.257 2.877 9.308 1.00 96.00 311 GLN A C 1
ATOM 2486 O O . GLN A 1 311 ? 20.241 3.598 8.309 1.00 96.00 311 GLN A O 1
ATOM 2491 N N . ARG A 1 312 ? 19.558 3.159 10.409 1.00 88.94 312 ARG A N 1
ATOM 2492 C CA . ARG A 1 312 ? 18.769 4.385 10.538 1.00 88.94 312 ARG A CA 1
ATOM 2493 C C . ARG A 1 312 ? 19.705 5.592 10.496 1.00 88.94 312 ARG A C 1
ATOM 2495 O O . ARG A 1 312 ? 20.760 5.577 11.131 1.00 88.94 312 ARG A O 1
ATOM 2502 N N . ALA A 1 313 ? 19.322 6.640 9.771 1.00 80.19 313 ALA A N 1
ATOM 2503 C CA . ALA A 1 313 ? 20.043 7.903 9.868 1.00 80.19 313 ALA A CA 1
ATOM 2504 C C . ALA A 1 313 ? 19.946 8.431 11.317 1.00 80.19 313 ALA A C 1
ATOM 2506 O O . ALA A 1 313 ? 18.876 8.306 11.923 1.00 80.19 313 ALA A O 1
ATOM 2507 N N . PRO A 1 314 ? 21.021 8.996 11.902 1.00 62.34 314 PRO A N 1
ATOM 2508 C CA . PRO A 1 314 ? 20.933 9.615 13.219 1.00 62.34 314 PRO A CA 1
ATOM 2509 C C . PRO A 1 314 ? 19.824 10.672 13.205 1.00 62.34 314 PRO A C 1
ATOM 2511 O O . PRO A 1 314 ? 19.718 11.446 12.253 1.00 62.34 314 PRO A O 1
ATOM 2514 N N . HIS A 1 315 ? 18.978 10.653 14.240 1.00 47.84 315 HIS A N 1
ATOM 2515 C CA . HIS A 1 315 ? 17.856 11.573 14.409 1.00 47.84 315 HIS A CA 1
ATOM 2516 C C . HIS A 1 315 ? 18.329 13.011 14.157 1.00 47.84 315 HIS A C 1
ATOM 2518 O O . HIS A 1 315 ? 19.090 13.565 14.947 1.00 47.84 315 HIS A O 1
ATOM 2524 N N . GLN A 1 316 ? 17.866 13.632 13.074 1.00 37.09 316 GLN A N 1
ATOM 2525 C CA . GLN A 1 316 ? 17.680 15.073 13.108 1.00 37.09 316 GLN A CA 1
ATOM 2526 C C . GLN A 1 316 ? 16.399 15.278 13.911 1.00 37.09 316 GLN A C 1
ATOM 2528 O O . GLN A 1 316 ? 15.355 14.716 13.568 1.00 37.09 316 GLN A O 1
ATOM 2533 N N . GLU A 1 317 ? 16.504 15.966 15.046 1.00 29.19 317 GLU A N 1
ATOM 2534 C CA . GLU A 1 317 ? 15.347 16.442 15.801 1.00 29.19 317 GLU A CA 1
ATOM 2535 C C . GLU A 1 317 ? 14.333 17.023 14.813 1.00 29.19 317 GLU A C 1
ATOM 2537 O O . GLU A 1 317 ? 14.696 17.857 13.984 1.00 29.19 317 GLU A O 1
ATOM 2542 N N . GLN A 1 318 ? 13.078 16.571 14.863 1.00 32.09 318 GLN A N 1
ATOM 2543 C CA . GLN A 1 318 ? 12.007 17.304 14.202 1.00 32.09 318 GLN A CA 1
ATOM 2544 C C . GLN A 1 318 ? 11.922 18.665 14.905 1.00 32.09 318 GLN A C 1
ATOM 2546 O O . GLN A 1 318 ? 11.543 18.698 16.080 1.00 32.09 318 GLN A O 1
ATOM 2551 N N . PRO A 1 319 ? 12.242 19.797 14.249 1.00 29.34 319 PRO A N 1
ATOM 2552 C CA . PRO A 1 319 ? 11.773 21.055 14.778 1.00 29.34 319 PRO A CA 1
ATOM 2553 C C . PRO A 1 319 ? 10.254 21.045 14.609 1.00 29.34 319 PRO A C 1
ATOM 2555 O O . PRO A 1 319 ? 9.733 20.652 13.562 1.00 29.34 319 PRO A O 1
ATOM 2558 N N . GLY A 1 320 ? 9.533 21.460 15.650 1.00 36.66 320 GLY A N 1
ATOM 2559 C CA . GLY A 1 320 ? 8.107 21.733 15.538 1.00 36.66 320 GLY A CA 1
ATOM 2560 C C . GLY A 1 320 ? 7.820 22.547 14.271 1.00 36.66 320 GLY A C 1
ATOM 2561 O O . GLY A 1 320 ? 8.488 23.545 14.001 1.00 36.66 320 GLY A O 1
ATOM 2562 N N . ARG A 1 321 ? 6.807 22.098 13.520 1.00 31.31 321 ARG A N 1
ATOM 2563 C CA . ARG A 1 321 ? 6.415 22.522 12.162 1.00 31.31 321 ARG A CA 1
ATOM 2564 C C . ARG A 1 321 ? 7.385 22.099 11.044 1.00 31.31 321 ARG A C 1
ATOM 2566 O O . ARG A 1 321 ? 8.565 22.440 11.082 1.00 31.31 321 ARG A O 1
ATOM 2573 N N . PRO A 1 322 ? 6.877 21.473 9.964 1.00 33.31 322 PRO A N 1
ATOM 2574 C CA . PRO A 1 322 ? 7.709 21.092 8.835 1.00 33.31 322 PRO A CA 1
ATOM 2575 C C . PRO A 1 322 ? 8.195 22.345 8.099 1.00 33.31 322 PRO A C 1
ATOM 2577 O O . PRO A 1 322 ? 7.464 22.978 7.338 1.00 33.31 322 PRO A O 1
ATOM 2580 N N . ARG A 1 323 ? 9.468 22.697 8.293 1.00 30.28 323 ARG A N 1
ATOM 2581 C CA . ARG A 1 323 ? 10.229 23.475 7.316 1.00 30.28 323 ARG A CA 1
ATOM 2582 C C . ARG A 1 323 ? 11.047 22.513 6.460 1.00 30.28 323 ARG A C 1
ATOM 2584 O O . ARG A 1 323 ? 12.132 22.099 6.834 1.00 30.28 323 ARG A O 1
ATOM 2591 N N . GLY A 1 324 ? 10.512 22.233 5.273 1.00 34.81 324 GLY A N 1
ATOM 2592 C CA . GLY A 1 324 ? 11.304 22.328 4.049 1.00 34.81 324 GLY A CA 1
ATOM 2593 C C . GLY A 1 324 ? 12.245 21.177 3.695 1.00 34.81 324 GLY A C 1
ATOM 2594 O O . GLY A 1 324 ? 13.418 21.427 3.464 1.00 34.81 324 GLY A O 1
ATOM 2595 N N . ILE A 1 325 ? 11.708 19.975 3.466 1.00 36.88 325 ILE A N 1
ATOM 2596 C CA . ILE A 1 325 ? 12.137 19.177 2.293 1.00 36.88 325 ILE A CA 1
ATOM 2597 C C . ILE A 1 325 ? 11.378 19.658 1.028 1.00 36.88 325 ILE A C 1
ATOM 2599 O O . ILE A 1 325 ? 11.807 19.456 -0.102 1.00 36.88 325 ILE A O 1
ATOM 2603 N N . PHE A 1 326 ? 10.298 20.429 1.219 1.00 40.97 326 PHE A N 1
ATOM 2604 C CA . PHE A 1 326 ? 9.460 21.026 0.173 1.00 40.97 326 PHE A CA 1
ATOM 2605 C C . PHE A 1 326 ? 9.872 22.445 -0.283 1.00 40.97 326 PHE A C 1
ATOM 2607 O O . PHE A 1 326 ? 9.213 23.012 -1.151 1.00 40.97 326 PHE A O 1
ATOM 2614 N N . SER A 1 327 ? 10.944 23.053 0.243 1.00 31.86 327 SER A N 1
ATOM 2615 C CA . SER A 1 327 ? 11.316 24.443 -0.105 1.00 31.86 327 SER A CA 1
ATOM 2616 C C . SER A 1 327 ? 11.876 24.617 -1.527 1.00 31.86 327 SER A C 1
ATOM 2618 O O . SER A 1 327 ? 11.867 25.729 -2.046 1.00 31.86 327 SER A O 1
ATOM 2620 N N . GLY A 1 328 ? 12.300 23.539 -2.195 1.00 30.56 328 GLY A N 1
ATOM 2621 C CA . GLY A 1 328 ? 12.785 23.578 -3.583 1.00 30.56 328 GLY A CA 1
ATOM 2622 C C . GLY A 1 328 ? 11.692 23.549 -4.662 1.00 30.56 328 GLY A C 1
ATOM 2623 O O . GLY A 1 328 ? 11.993 23.751 -5.833 1.00 30.56 328 GLY A O 1
ATOM 2624 N N . LEU A 1 329 ? 10.429 23.308 -4.290 1.00 34.69 329 LEU A N 1
ATOM 2625 C CA . LEU A 1 329 ? 9.284 23.268 -5.217 1.00 34.69 329 LEU A CA 1
ATOM 2626 C C . LEU A 1 329 ? 8.472 24.576 -5.242 1.00 34.69 329 LEU A C 1
ATOM 2628 O O . LEU A 1 329 ? 7.565 24.712 -6.060 1.00 34.69 329 LEU A O 1
ATOM 2632 N N . PHE A 1 330 ? 8.810 25.548 -4.386 1.00 38.12 330 PHE A N 1
ATOM 2633 C CA . PHE A 1 330 ? 8.052 26.791 -4.191 1.00 38.12 330 PHE A CA 1
ATOM 2634 C C . PHE A 1 330 ? 8.912 28.066 -4.247 1.00 38.12 330 PHE A C 1
ATOM 2636 O O . PHE A 1 330 ? 8.641 29.032 -3.539 1.00 38.12 330 PHE A O 1
ATOM 2643 N N . SER A 1 331 ? 9.922 28.119 -5.118 1.00 27.94 331 SER A N 1
ATOM 2644 C CA . SER A 1 331 ? 10.551 29.384 -5.518 1.00 27.94 331 SER A CA 1
ATOM 2645 C C . SER A 1 331 ? 10.244 29.697 -6.984 1.00 27.94 331 SER A C 1
ATOM 2647 O O . SER A 1 331 ? 11.003 29.398 -7.902 1.00 27.94 331 SER A O 1
ATOM 2649 N N . ARG A 1 332 ? 9.104 30.353 -7.215 1.00 31.80 332 ARG A N 1
ATOM 2650 C CA . ARG A 1 332 ? 8.999 31.314 -8.315 1.00 31.80 332 ARG A CA 1
ATOM 2651 C C . ARG A 1 332 ? 8.995 32.699 -7.696 1.00 31.80 332 ARG A C 1
ATOM 2653 O O . ARG A 1 332 ? 8.066 33.054 -6.978 1.00 31.80 332 ARG A O 1
ATOM 2660 N N . SER A 1 333 ? 10.058 33.44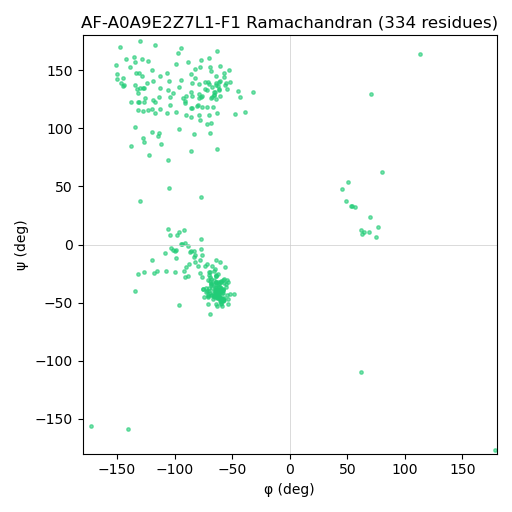7 -7.962 1.00 31.00 333 SER A N 1
ATOM 2661 C CA . SER A 1 333 ? 10.076 34.892 -7.775 1.00 31.00 333 SER A CA 1
ATOM 2662 C C . SER A 1 333 ? 8.920 35.509 -8.574 1.00 31.00 333 SER A C 1
ATOM 2664 O O . SER A 1 333 ? 8.703 35.087 -9.715 1.00 31.00 333 SER A O 1
ATOM 2666 N N . PRO A 1 334 ? 8.200 36.504 -8.037 1.00 32.84 334 PRO A N 1
ATOM 2667 C CA . PRO A 1 334 ? 7.421 37.404 -8.870 1.00 32.84 334 PRO A CA 1
ATOM 2668 C C . PRO A 1 334 ? 8.423 38.213 -9.699 1.00 32.84 334 PRO A C 1
ATOM 2670 O O . PRO A 1 334 ? 9.288 38.882 -9.135 1.00 32.84 334 PRO A O 1
ATOM 2673 N N . GLN A 1 335 ? 8.368 38.089 -11.021 1.00 34.28 335 GLN A N 1
ATOM 2674 C CA . GLN A 1 335 ? 8.874 39.145 -11.888 1.00 34.28 335 GLN A CA 1
ATOM 2675 C C . GLN A 1 335 ? 7.691 40.046 -12.217 1.00 34.28 335 GLN A C 1
ATOM 2677 O O . GLN A 1 335 ? 6.637 39.547 -12.624 1.00 34.28 335 GLN A O 1
ATOM 2682 N N . ASP A 1 336 ? 7.901 41.331 -11.952 1.00 34.81 336 ASP A N 1
ATOM 2683 C CA . ASP A 1 336 ? 7.186 42.449 -12.561 1.00 34.81 336 ASP A CA 1
ATOM 2684 C C . ASP A 1 336 ? 7.192 42.364 -14.096 1.00 34.81 336 ASP A C 1
ATOM 2686 O O . ASP A 1 336 ? 8.196 41.854 -14.661 1.00 34.81 336 ASP A O 1
#

Radius of gyration: 22.37 Å; Cα contacts (8 Å, |Δi|>4): 513; chains: 1; bounding box: 58×59×61 Å

Solvent-accessible surface area (backbone atoms only — not comparable to full-atom values): 19641 Å² total; per-residue (Å²): 78,80,44,70,59,60,44,61,67,53,48,54,58,52,60,66,40,67,89,45,54,58,66,60,52,44,52,51,53,56,46,65,74,61,67,35,93,86,52,69,46,75,46,81,36,79,64,51,73,77,50,79,66,73,85,72,64,69,60,68,60,69,71,73,62,61,75,75,92,68,84,69,69,44,86,65,66,40,45,44,90,57,48,59,61,96,49,58,66,71,39,53,48,58,38,54,74,50,45,49,76,44,76,71,54,90,82,77,51,72,64,66,81,69,87,46,61,54,88,92,42,71,42,46,67,29,48,47,47,30,51,47,51,76,41,34,76,77,58,56,77,66,57,61,38,69,72,41,88,52,69,60,20,68,69,48,56,83,70,60,71,93,49,48,65,62,38,15,24,44,50,39,14,45,75,71,72,38,62,56,46,62,74,67,63,81,77,76,85,53,69,6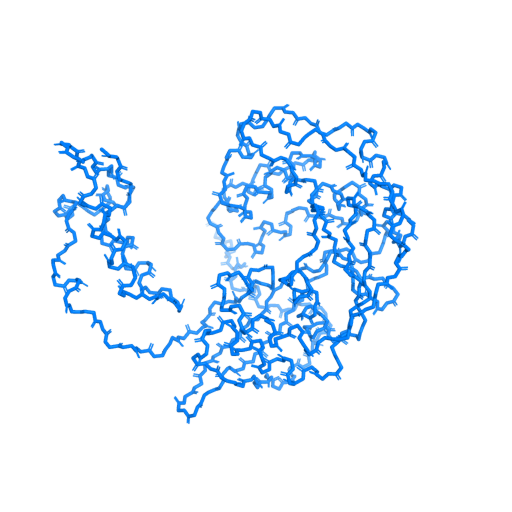6,56,54,50,54,47,43,58,56,50,57,75,83,44,66,44,81,47,50,50,64,42,76,36,54,41,57,28,34,36,31,40,102,84,59,70,32,56,38,36,39,34,45,64,40,53,30,43,55,98,75,27,40,34,39,76,39,45,49,98,69,91,52,70,57,61,55,49,31,49,49,49,49,26,59,38,66,71,40,69,40,31,36,44,31,27,69,26,42,52,48,34,29,39,38,31,57,88,47,58,67,65,40,41,18,34,44,35,24,29,62,50,73,60,69,25,53,34,60,43,72,54,79,83,72,78,80,63,88,68,93,80,60,93,63,60,85,81,71,78,75,78,87,77,131

Mean predicted aligned error: 8.9 Å

Secondary structure (DSSP, 8-state):
-EEES-SHHHHHHHHTSTT--HHHHHHHHHHHHH--SS--EEEPPHHHHH---STT---HHHHHSPPP-PPP---SPEETTTTTTT--HHHHHHHHTT-EEEE-S-S-PPP-----EETTEE-HHHHHHHHHHHH-TT--HHHHHHH--SHHHHHHGGG--S-HHHHHHHHHHHHHT-THHHHT------HHHHHHHHHHHTTT--TTSEEEEEEEEEEEEE-SS-EEEEEEEEEEEEEETTEEEEEE-SSS--HHHHHHHHHHHHHHT-SEEEEEETTTTEEEEEE-S-HHHHHHHHHHHHTTTS--EEEEPP-----SS---SSGGG---PPP-